Protein AF-A0A5E4FE23-F1 (afdb_monomer_lite)

pLDDT: mean 70.96, std 17.16, range [29.44, 95.12]

InterPro domains:
  IPR001611 Leucine-rich repeat [PF00560] (12-31)
  IPR001611 Leucine-rich repeat [PF00560] (66-86)
  IPR032675 Leucine-rich repeat domain superfamily [G3DSA:3.80.10.10] (1-126)
  IPR046956 Receptor-like protein 23-like [PTHR48063] (88-201)

Structure (mmCIF, N/CA/C/O backbone):
data_AF-A0A5E4FE23-F1
#
_entry.id   AF-A0A5E4FE23-F1
#
loop_
_atom_site.group_PDB
_atom_site.id
_atom_site.type_symbol
_atom_site.label_atom_id
_atom_site.label_alt_id
_atom_site.label_comp_id
_atom_site.label_asym_id
_atom_site.label_entity_id
_atom_site.label_seq_id
_atom_site.pdbx_PDB_ins_code
_atom_site.Cartn_x
_atom_site.Cartn_y
_atom_site.Cartn_z
_atom_site.occupancy
_atom_site.B_iso_or_equiv
_atom_site.auth_seq_id
_atom_site.auth_comp_id
_atom_site.auth_asym_id
_atom_site.auth_atom_id
_atom_site.pdbx_PDB_model_num
ATOM 1 N N . MET A 1 1 ? 2.843 -5.524 -22.712 1.00 69.44 1 MET A N 1
ATOM 2 C CA . MET A 1 1 ? 2.553 -4.169 -22.178 1.00 69.44 1 MET A CA 1
ATOM 3 C C . MET A 1 1 ? 2.808 -3.099 -23.259 1.00 69.44 1 MET A C 1
ATOM 5 O O . MET A 1 1 ? 3.761 -3.281 -24.010 1.00 69.44 1 MET A O 1
ATOM 9 N N . PRO A 1 2 ? 1.973 -2.047 -23.418 1.00 71.56 2 PRO A N 1
ATOM 10 C CA . PRO A 1 2 ? 2.078 -1.102 -24.543 1.00 71.56 2 PRO A CA 1
ATOM 11 C C . PRO A 1 2 ? 3.147 -0.008 -24.350 1.00 71.56 2 PRO A C 1
ATOM 13 O O . PRO A 1 2 ? 3.317 0.525 -23.257 1.00 71.56 2 PRO A O 1
ATOM 16 N N . LEU A 1 3 ? 3.816 0.384 -25.445 1.00 71.62 3 LEU A N 1
ATOM 17 C CA . LEU A 1 3 ? 4.804 1.480 -25.475 1.00 71.62 3 LEU A CA 1
ATOM 18 C C . LEU A 1 3 ? 4.179 2.873 -25.311 1.00 71.62 3 LEU A C 1
ATOM 20 O O . LEU A 1 3 ? 4.897 3.845 -25.111 1.00 71.62 3 LEU A O 1
ATOM 24 N N . THR A 1 4 ? 2.853 2.994 -25.369 1.00 68.56 4 THR A N 1
ATOM 25 C CA . THR A 1 4 ? 2.150 4.261 -25.117 1.00 68.56 4 THR A CA 1
ATOM 26 C C . THR A 1 4 ? 2.421 4.795 -23.712 1.00 68.56 4 THR A C 1
ATOM 28 O O . THR A 1 4 ? 2.465 6.006 -23.527 1.00 68.56 4 THR A O 1
ATOM 31 N N . LEU A 1 5 ? 2.724 3.913 -22.749 1.00 70.38 5 LEU A N 1
ATOM 32 C CA . LEU A 1 5 ? 3.158 4.302 -21.405 1.00 70.38 5 LEU A CA 1
ATOM 33 C C . LEU A 1 5 ? 4.467 5.107 -21.415 1.00 70.38 5 LEU A C 1
ATOM 35 O O . LEU A 1 5 ? 4.698 5.924 -20.531 1.00 70.38 5 LEU A O 1
ATOM 39 N N . CYS A 1 6 ? 5.304 4.928 -22.440 1.00 70.12 6 CYS A N 1
ATOM 40 C CA . CYS A 1 6 ? 6.522 5.709 -22.633 1.00 70.12 6 CYS A CA 1
ATOM 41 C C . CYS A 1 6 ? 6.239 7.173 -22.996 1.00 70.12 6 CYS A C 1
ATOM 43 O O . CYS A 1 6 ? 7.107 8.021 -22.812 1.00 70.12 6 CYS A O 1
ATOM 45 N N . SER A 1 7 ? 5.044 7.480 -23.514 1.00 69.38 7 SER A N 1
ATOM 46 C CA . SER A 1 7 ? 4.629 8.857 -23.805 1.00 69.38 7 SER A CA 1
ATOM 47 C C . SER A 1 7 ? 4.333 9.652 -22.529 1.00 69.38 7 SER A C 1
ATOM 49 O O . SER A 1 7 ? 4.266 10.878 -22.573 1.00 69.38 7 SER A O 1
ATOM 51 N N . LEU A 1 8 ? 4.173 8.968 -21.392 1.00 67.81 8 LEU A N 1
ATOM 52 C CA . LEU A 1 8 ? 3.821 9.544 -20.096 1.00 67.81 8 LEU A CA 1
ATOM 53 C C . LEU A 1 8 ? 5.085 9.843 -19.277 1.00 67.81 8 LEU A C 1
ATOM 55 O O . LEU A 1 8 ? 5.251 9.381 -18.151 1.00 67.81 8 LEU A O 1
ATOM 59 N N . SER A 1 9 ? 6.003 10.636 -19.841 1.00 65.12 9 SER A N 1
ATOM 60 C CA . SER A 1 9 ? 7.298 10.971 -19.213 1.00 65.12 9 SER A CA 1
ATOM 61 C C . SER A 1 9 ? 7.178 11.732 -17.876 1.00 65.12 9 SER A C 1
ATOM 63 O O . SER A 1 9 ? 8.180 11.914 -17.178 1.00 65.12 9 SER A O 1
ATOM 65 N N . ILE A 1 10 ? 5.968 12.186 -17.526 1.00 64.81 10 ILE A N 1
ATOM 66 C CA . ILE A 1 10 ? 5.660 13.047 -16.373 1.00 64.81 10 ILE A CA 1
ATOM 67 C C . ILE A 1 10 ? 4.752 12.327 -15.346 1.00 64.81 10 ILE A C 1
ATOM 69 O O . ILE A 1 10 ? 4.197 12.936 -14.431 1.00 64.81 10 ILE A O 1
ATOM 73 N N . ILE A 1 11 ? 4.600 11.006 -15.459 1.00 72.50 11 ILE A N 1
ATOM 74 C CA . ILE A 1 11 ? 3.795 10.227 -14.515 1.00 72.50 11 ILE A CA 1
ATOM 75 C C . ILE A 1 11 ? 4.427 10.198 -13.118 1.00 72.50 11 ILE A C 1
ATOM 77 O O . ILE A 1 11 ? 5.622 9.949 -12.962 1.00 72.50 11 ILE A O 1
ATOM 81 N N . HIS A 1 12 ? 3.609 10.442 -12.096 1.00 73.94 12 HIS A N 1
ATOM 82 C CA . HIS A 1 12 ? 4.043 10.422 -10.696 1.00 73.94 12 HIS A CA 1
ATOM 83 C C . HIS A 1 12 ? 3.535 9.179 -9.964 1.00 73.94 12 HIS A C 1
ATOM 85 O O . HIS A 1 12 ? 4.254 8.586 -9.161 1.00 73.94 12 HIS A O 1
ATOM 91 N N . VAL A 1 13 ? 2.299 8.768 -10.254 1.00 75.12 13 VAL A N 1
ATOM 92 C CA . VAL A 1 13 ? 1.680 7.580 -9.665 1.00 75.12 13 VAL A CA 1
ATOM 93 C C . VAL A 1 13 ? 1.155 6.690 -10.778 1.00 75.12 13 VAL A C 1
ATOM 95 O O . VAL A 1 13 ? 0.398 7.155 -11.627 1.00 75.12 13 VAL A O 1
ATOM 98 N N . LEU A 1 14 ? 1.553 5.422 -10.760 1.00 80.06 14 LEU A N 1
ATOM 99 C CA . LEU A 1 14 ? 1.104 4.389 -11.684 1.00 80.06 14 LEU A CA 1
ATOM 100 C C . LEU A 1 14 ? 0.617 3.184 -10.888 1.00 80.06 14 LEU A C 1
ATOM 102 O O . LEU A 1 14 ? 1.421 2.510 -10.253 1.00 80.06 14 LEU A O 1
ATOM 106 N N . ASP A 1 15 ? -0.672 2.887 -10.957 1.00 82.69 15 ASP A N 1
ATOM 107 C CA . ASP A 1 15 ? -1.243 1.670 -10.384 1.00 82.69 15 ASP A CA 1
ATOM 108 C C . ASP A 1 15 ? -1.836 0.812 -11.503 1.00 82.69 15 ASP A C 1
ATOM 110 O O . ASP A 1 15 ? -2.838 1.162 -12.133 1.00 82.69 15 ASP A O 1
ATOM 114 N N . LEU A 1 16 ? -1.176 -0.309 -11.762 1.00 85.38 16 LEU A N 1
ATOM 115 C CA . LEU A 1 16 ? -1.597 -1.373 -12.665 1.00 85.38 16 LEU A CA 1
ATOM 116 C C . LEU A 1 16 ? -1.766 -2.695 -11.908 1.00 85.38 16 LEU A C 1
ATOM 118 O O . LEU A 1 16 ? -1.816 -3.756 -12.538 1.00 85.38 16 LEU A O 1
ATOM 122 N N . SER A 1 17 ? -1.846 -2.652 -10.580 1.00 88.31 17 SER A N 1
ATOM 123 C CA . SER A 1 17 ? -1.940 -3.842 -9.742 1.00 88.31 17 SER A CA 1
ATOM 124 C C . SER A 1 17 ? -3.181 -4.678 -10.064 1.00 88.31 17 SER A C 1
ATOM 126 O O . SER A 1 17 ? -4.215 -4.152 -10.490 1.00 88.31 17 SER A O 1
ATOM 128 N N . GLN A 1 18 ? -3.082 -5.994 -9.860 1.00 88.50 18 GLN A N 1
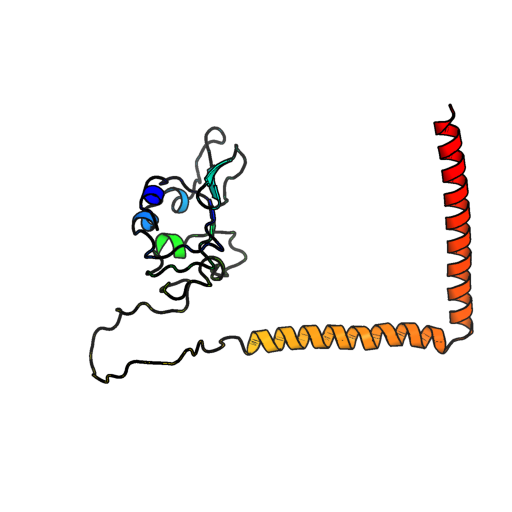ATOM 129 C CA . GLN A 1 18 ? -4.206 -6.933 -9.998 1.00 88.50 18 GLN A CA 1
ATOM 130 C C . GLN A 1 18 ? -4.864 -6.883 -11.384 1.00 88.50 18 GLN A C 1
ATOM 132 O O . GLN A 1 18 ? -6.089 -6.808 -11.519 1.00 88.50 18 GLN A O 1
ATOM 137 N N . ASN A 1 19 ? -4.041 -6.906 -12.429 1.00 86.56 19 ASN A N 1
ATOM 138 C CA . ASN A 1 19 ? -4.505 -7.030 -13.804 1.00 86.56 19 ASN A CA 1
ATOM 139 C C . ASN A 1 19 ? -3.928 -8.304 -14.438 1.00 86.56 19 ASN A C 1
ATOM 141 O O . ASN A 1 19 ? -3.112 -9.013 -13.861 1.00 86.56 19 ASN A O 1
ATOM 145 N N . ASN A 1 20 ? -4.364 -8.614 -15.658 1.00 87.75 20 ASN A N 1
ATOM 146 C CA . ASN A 1 20 ? -3.861 -9.757 -16.421 1.00 87.75 20 ASN A CA 1
ATOM 147 C C . ASN A 1 20 ? -2.767 -9.332 -17.422 1.00 87.75 20 ASN A C 1
ATOM 149 O O . ASN A 1 20 ? -2.701 -9.856 -18.537 1.00 87.75 20 ASN A O 1
ATOM 153 N N . ILE A 1 21 ? -1.967 -8.310 -17.086 1.00 86.00 21 ILE A N 1
ATOM 154 C CA . ILE A 1 21 ? -0.988 -7.723 -18.011 1.00 86.00 21 ILE A CA 1
ATOM 155 C C . ILE A 1 21 ? 0.179 -8.688 -18.170 1.00 86.00 21 ILE A C 1
ATOM 157 O O . ILE A 1 21 ? 0.800 -9.088 -17.192 1.00 86.00 21 ILE A O 1
ATOM 161 N N . SER A 1 22 ? 0.506 -9.017 -19.415 1.00 86.50 22 SER A N 1
ATOM 162 C CA . SER A 1 22 ? 1.613 -9.904 -19.756 1.00 86.50 22 SER A CA 1
ATOM 163 C C . SER A 1 22 ? 2.661 -9.239 -20.656 1.00 86.50 22 SER A C 1
ATOM 165 O O . SER A 1 22 ? 2.447 -8.177 -21.269 1.00 86.50 22 SER A O 1
ATOM 167 N N . GLY A 1 23 ? 3.825 -9.886 -20.724 1.00 84.81 23 GLY A N 1
ATOM 168 C CA . GLY A 1 23 ? 4.981 -9.456 -21.510 1.00 84.81 23 GLY A CA 1
ATOM 169 C C . GLY A 1 23 ? 6.007 -8.660 -20.703 1.00 84.81 23 GLY A C 1
ATOM 170 O O . GLY A 1 23 ? 5.892 -8.515 -19.488 1.00 84.81 23 GLY A O 1
ATOM 171 N N . ALA A 1 24 ? 7.027 -8.158 -21.396 1.00 83.31 24 ALA A N 1
ATOM 172 C CA . ALA A 1 24 ? 8.119 -7.416 -20.777 1.00 83.31 24 ALA A CA 1
ATOM 173 C C . ALA A 1 24 ? 7.719 -5.988 -20.392 1.00 83.31 24 ALA A C 1
ATOM 175 O O . ALA A 1 24 ? 6.915 -5.339 -21.077 1.00 83.31 24 ALA A O 1
ATOM 176 N N . LEU A 1 25 ? 8.319 -5.498 -19.307 1.00 82.50 25 LEU A N 1
ATOM 177 C CA . LEU A 1 25 ? 8.237 -4.104 -18.905 1.00 82.50 25 LEU A CA 1
ATOM 178 C C . LEU A 1 25 ? 9.031 -3.243 -19.912 1.00 82.50 25 LEU A C 1
ATOM 180 O O . LEU A 1 25 ? 10.172 -3.580 -20.235 1.00 82.50 25 LEU A O 1
ATOM 184 N N . PRO A 1 26 ? 8.466 -2.151 -20.456 1.00 79.94 26 PRO A N 1
ATOM 185 C CA . PRO A 1 26 ? 9.155 -1.385 -21.486 1.00 79.94 26 PRO A CA 1
ATOM 186 C C . PRO A 1 26 ? 10.363 -0.625 -20.912 1.00 79.94 26 PRO A C 1
ATOM 188 O O . PRO A 1 26 ? 10.255 0.082 -19.911 1.00 79.94 26 PRO A O 1
ATOM 191 N N . HIS A 1 27 ? 11.513 -0.707 -21.592 1.00 73.88 27 HIS A N 1
ATOM 192 C CA . HIS A 1 27 ? 12.775 -0.077 -21.162 1.00 73.88 27 HIS A CA 1
ATOM 193 C C . HIS A 1 27 ? 12.690 1.444 -20.965 1.00 73.88 27 HIS A C 1
ATOM 195 O O . HIS A 1 27 ? 13.467 2.019 -20.207 1.00 73.88 27 HIS A O 1
ATOM 201 N N . CYS A 1 28 ? 11.728 2.105 -21.611 1.00 73.75 28 CYS A N 1
ATOM 202 C CA . CYS A 1 28 ? 11.482 3.536 -21.462 1.00 73.75 28 CYS A CA 1
ATOM 203 C C . CYS A 1 28 ? 11.092 3.953 -20.034 1.00 73.75 28 CYS A C 1
ATOM 205 O O . CYS A 1 28 ? 11.315 5.108 -19.676 1.00 73.75 28 CYS A O 1
ATOM 207 N N . LEU A 1 29 ? 10.573 3.036 -19.19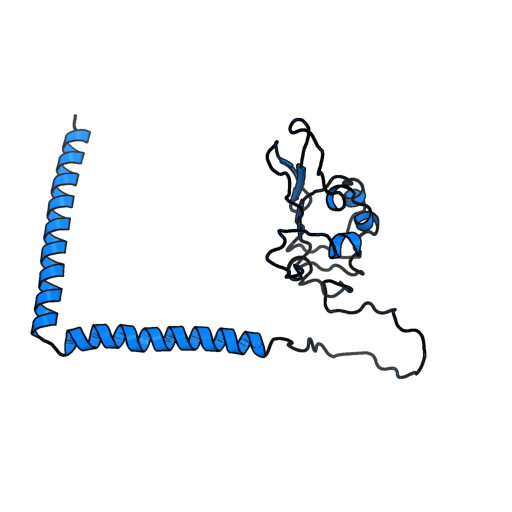9 1.00 74.31 29 LEU A N 1
ATOM 208 C CA . LEU A 1 29 ? 10.271 3.330 -17.791 1.00 74.31 29 LEU A CA 1
ATOM 209 C C . LEU A 1 29 ? 11.525 3.739 -17.009 1.00 74.31 29 LEU A C 1
ATOM 211 O O . LEU A 1 29 ? 11.430 4.455 -16.017 1.00 74.31 29 LEU A O 1
ATOM 215 N N . ASN A 1 30 ? 12.706 3.346 -17.494 1.00 69.25 30 ASN A N 1
ATOM 216 C CA . ASN A 1 30 ? 13.982 3.764 -16.934 1.00 69.25 30 ASN A CA 1
ATOM 217 C C . ASN A 1 30 ? 14.244 5.278 -17.076 1.00 69.25 30 ASN A C 1
ATOM 219 O O . ASN A 1 30 ? 15.089 5.807 -16.360 1.00 69.25 30 ASN A O 1
ATOM 223 N N . ASN A 1 31 ? 13.555 5.968 -17.995 1.00 66.56 31 ASN A N 1
ATOM 224 C CA . ASN A 1 31 ? 13.795 7.373 -18.345 1.00 66.56 31 ASN A CA 1
ATOM 225 C C . ASN A 1 31 ? 12.682 8.328 -17.866 1.00 66.56 31 ASN A C 1
ATOM 227 O O . ASN A 1 31 ? 12.666 9.502 -18.239 1.00 66.56 31 ASN A O 1
ATOM 231 N N . ILE A 1 32 ? 11.730 7.842 -17.059 1.00 67.75 32 ILE A N 1
ATOM 232 C CA . ILE A 1 32 ? 10.639 8.676 -16.542 1.00 67.75 32 ILE A CA 1
ATOM 233 C C . ILE A 1 32 ? 11.194 9.643 -15.497 1.00 67.75 32 ILE A C 1
ATOM 235 O O . ILE A 1 32 ? 11.510 9.296 -14.358 1.00 67.75 32 ILE A O 1
ATOM 239 N N . THR A 1 33 ? 11.280 10.890 -15.930 1.00 59.28 33 THR A N 1
ATOM 240 C CA . THR A 1 33 ? 11.932 12.013 -15.263 1.00 59.28 33 THR A CA 1
ATOM 241 C C . THR A 1 33 ? 11.139 12.449 -14.018 1.00 59.28 33 THR A C 1
ATOM 243 O O . THR A 1 33 ? 11.708 12.748 -12.972 1.00 59.28 33 THR A O 1
ATOM 246 N N . ALA A 1 34 ? 9.805 12.405 -14.066 1.00 58.62 34 ALA A N 1
ATOM 247 C CA . ALA A 1 34 ? 8.960 12.780 -12.922 1.00 58.62 34 ALA A CA 1
ATOM 248 C C . ALA A 1 34 ? 9.069 11.826 -11.718 1.00 58.62 34 ALA A C 1
ATOM 250 O O . ALA A 1 34 ? 8.949 12.255 -10.570 1.00 58.62 34 ALA A O 1
ATOM 251 N N . LEU A 1 35 ? 9.379 10.547 -11.953 1.00 57.66 35 LEU A N 1
ATOM 252 C CA . LEU A 1 35 ? 9.706 9.609 -10.878 1.00 57.66 35 LEU A CA 1
ATOM 253 C C . LEU A 1 35 ? 11.124 9.863 -10.332 1.00 57.66 35 LEU A C 1
ATOM 255 O O . LEU A 1 35 ? 11.377 9.611 -9.153 1.00 57.66 35 LEU A O 1
ATOM 259 N N . SER A 1 36 ? 12.033 10.417 -11.148 1.00 54.12 36 SER A N 1
ATOM 260 C CA . SER A 1 36 ? 13.470 10.497 -10.858 1.00 54.12 36 SER A CA 1
ATOM 261 C C . SER A 1 36 ? 13.966 11.795 -10.200 1.00 54.12 36 SER A C 1
ATOM 263 O O . SER A 1 36 ? 14.978 11.739 -9.495 1.00 54.12 36 SER A O 1
ATOM 265 N N . TYR A 1 37 ? 13.314 12.949 -10.405 1.00 53.53 37 TYR A N 1
ATOM 266 C CA . TYR A 1 37 ? 13.781 14.248 -9.878 1.00 53.53 37 TYR A CA 1
ATOM 267 C C . TYR A 1 37 ? 13.100 14.635 -8.560 1.00 53.53 37 TYR A C 1
ATOM 269 O O . TYR A 1 37 ? 11.890 14.495 -8.396 1.00 53.53 37 TYR A O 1
ATOM 277 N N . GLU A 1 38 ? 13.864 15.137 -7.589 1.00 51.19 38 GLU A N 1
ATOM 278 C CA . GLU A 1 38 ? 13.300 15.814 -6.420 1.00 51.19 38 GLU A CA 1
ATOM 279 C C . GLU A 1 38 ? 12.982 17.266 -6.786 1.00 51.19 38 GLU A C 1
ATOM 281 O O . GLU A 1 38 ? 13.878 18.055 -7.086 1.00 51.19 38 GLU A O 1
ATOM 286 N N . LEU A 1 39 ? 11.700 17.629 -6.775 1.00 53.53 39 LEU A N 1
ATOM 287 C CA . LEU A 1 39 ? 11.242 19.001 -7.002 1.00 53.53 39 LEU A CA 1
ATOM 288 C C . LEU A 1 39 ? 11.521 19.858 -5.755 1.00 53.53 39 LEU A C 1
ATOM 290 O O . LEU A 1 39 ? 10.604 20.295 -5.067 1.00 53.53 39 LEU A O 1
ATOM 294 N N . TYR A 1 40 ? 12.797 20.097 -5.445 1.00 49.00 40 TYR A N 1
ATOM 295 C CA . TYR A 1 40 ? 13.199 20.931 -4.306 1.00 49.00 40 TYR A CA 1
ATOM 296 C C . TYR A 1 40 ? 12.909 22.431 -4.525 1.00 49.00 40 TYR A C 1
ATOM 298 O O . TYR A 1 40 ? 12.869 23.180 -3.556 1.00 49.00 40 TYR A O 1
ATOM 306 N N . ASN A 1 41 ? 12.660 22.875 -5.767 1.00 51.06 41 ASN A N 1
ATOM 307 C CA . ASN A 1 41 ? 12.601 24.300 -6.137 1.00 51.06 41 ASN A CA 1
ATOM 308 C C . ASN A 1 41 ? 11.475 24.652 -7.129 1.00 51.06 41 ASN A C 1
ATOM 310 O O . ASN A 1 41 ? 11.700 25.418 -8.064 1.00 51.06 41 ASN A O 1
ATOM 314 N N . PHE A 1 42 ? 10.270 24.100 -6.978 1.00 51.03 42 PHE A N 1
ATOM 315 C CA . PHE A 1 42 ? 9.156 24.466 -7.860 1.00 51.03 42 PHE A CA 1
ATOM 316 C C . PHE A 1 42 ? 8.117 25.317 -7.121 1.00 51.03 42 PHE A C 1
ATOM 318 O O . PHE A 1 42 ? 7.609 24.946 -6.058 1.00 51.03 42 PHE A O 1
ATOM 325 N N . THR A 1 43 ? 7.846 26.506 -7.659 1.00 46.12 43 THR A N 1
ATOM 326 C CA . THR A 1 43 ? 6.867 27.457 -7.132 1.00 46.12 43 THR A CA 1
ATOM 327 C C . THR A 1 43 ? 5.467 26.835 -7.148 1.00 46.12 43 THR A C 1
ATOM 329 O O . THR A 1 43 ? 5.080 26.123 -8.068 1.00 46.12 43 THR A O 1
ATOM 332 N N . ILE A 1 44 ? 4.684 27.109 -6.100 1.00 51.22 44 ILE A N 1
ATOM 333 C CA . ILE A 1 44 ? 3.389 26.475 -5.762 1.00 51.22 44 ILE A CA 1
ATOM 334 C C . ILE A 1 44 ? 2.314 26.595 -6.874 1.00 51.22 44 ILE A C 1
ATOM 336 O O . ILE A 1 44 ? 1.257 25.973 -6.795 1.00 51.22 44 ILE A O 1
ATOM 340 N N . ALA A 1 45 ? 2.562 27.373 -7.927 1.00 49.44 45 ALA A N 1
ATOM 341 C CA . ALA A 1 45 ? 1.573 27.699 -8.945 1.00 49.44 45 ALA A CA 1
ATOM 342 C C . ALA A 1 45 ? 1.338 26.603 -10.004 1.00 49.44 45 ALA A C 1
ATOM 344 O O . ALA A 1 45 ? 0.253 26.613 -10.591 1.00 49.44 45 ALA A O 1
ATOM 345 N N . ASP A 1 46 ? 2.280 25.675 -10.219 1.00 52.41 46 ASP A N 1
ATOM 346 C CA . ASP A 1 46 ? 2.403 25.025 -11.537 1.00 52.41 46 ASP A CA 1
ATOM 347 C C . ASP A 1 46 ? 2.575 23.479 -11.515 1.00 52.41 46 ASP A C 1
ATOM 349 O O . ASP A 1 46 ? 2.905 22.868 -12.524 1.00 52.41 46 ASP A O 1
ATOM 353 N N . ILE A 1 47 ? 2.352 22.802 -10.375 1.00 59.97 47 ILE A N 1
ATOM 354 C CA . ILE A 1 47 ? 2.469 21.326 -10.304 1.00 59.97 47 ILE A CA 1
ATOM 355 C C . ILE A 1 47 ? 1.121 20.666 -10.612 1.00 59.97 47 ILE A C 1
ATOM 357 O O . ILE A 1 47 ? 0.237 20.623 -9.752 1.00 59.97 47 ILE A O 1
ATOM 361 N N . PHE A 1 48 ? 0.999 20.109 -11.816 1.00 59.28 48 PHE A N 1
ATOM 362 C CA . PHE A 1 48 ? -0.003 19.099 -12.152 1.00 59.28 48 PHE A CA 1
ATOM 363 C C . PHE A 1 48 ? 0.592 17.711 -11.906 1.00 59.28 48 PHE A C 1
ATOM 365 O O . PHE A 1 48 ? 1.655 17.381 -12.431 1.00 59.28 48 PHE A O 1
ATOM 372 N N . VAL A 1 49 ? -0.083 16.897 -11.095 1.00 63.34 49 VAL A N 1
ATOM 373 C CA . VAL A 1 49 ? 0.307 15.501 -10.869 1.00 63.34 49 VAL A CA 1
ATOM 374 C C . VAL A 1 49 ? -0.538 14.624 -11.780 1.00 63.34 49 VAL A C 1
ATOM 376 O O . VAL A 1 49 ? -1.758 14.567 -11.626 1.00 63.34 49 VAL A O 1
ATOM 379 N N . GLN A 1 50 ? 0.121 13.947 -12.721 1.00 68.12 50 GLN A N 1
ATOM 380 C CA . GLN A 1 50 ? -0.501 12.915 -13.545 1.00 68.12 50 GLN A CA 1
ATOM 381 C C . GLN A 1 50 ? -0.493 11.590 -12.784 1.00 68.12 50 GLN A C 1
ATOM 383 O O . GLN A 1 50 ? 0.572 11.051 -12.444 1.00 68.12 50 GLN A O 1
ATOM 388 N N . LEU A 1 51 ? -1.693 11.092 -12.507 1.00 70.75 51 LEU A N 1
ATOM 389 C CA . LEU A 1 51 ? -1.936 9.796 -11.897 1.00 70.75 51 LEU A CA 1
ATOM 390 C C . LEU A 1 51 ? -2.533 8.869 -12.948 1.00 70.75 51 LEU A C 1
ATOM 392 O O . LEU A 1 51 ? -3.516 9.219 -13.589 1.00 70.75 51 LEU A O 1
ATOM 396 N N . VAL A 1 52 ? -1.963 7.680 -13.098 1.00 75.38 52 VAL A N 1
ATOM 397 C CA . VAL A 1 52 ? -2.537 6.637 -13.943 1.00 75.38 52 VAL A CA 1
ATOM 398 C C . VAL A 1 52 ? -3.057 5.531 -13.056 1.00 75.38 52 VAL A C 1
ATOM 400 O O . VAL A 1 52 ? -2.290 4.849 -12.374 1.00 75.38 52 VAL A O 1
ATOM 403 N N . TRP A 1 53 ? -4.369 5.343 -13.090 1.00 75.31 53 TRP A N 1
ATOM 404 C CA . TRP A 1 53 ? -5.040 4.273 -12.368 1.00 75.31 53 TRP A CA 1
ATOM 405 C C . TRP A 1 53 ? -5.653 3.303 -13.367 1.00 75.31 53 TRP A C 1
ATOM 407 O O . TRP A 1 53 ? -6.523 3.680 -14.151 1.00 75.31 53 TRP A O 1
ATOM 417 N N . LYS A 1 54 ? -5.166 2.060 -13.392 1.00 72.62 54 LYS A N 1
ATOM 418 C CA . LYS A 1 54 ? -5.603 1.016 -14.336 1.00 72.62 54 LYS A CA 1
ATOM 419 C C . LYS A 1 54 ? -5.584 1.462 -15.808 1.00 72.62 54 LYS A C 1
ATOM 421 O O . LYS A 1 54 ? -6.449 1.083 -16.592 1.00 72.62 54 LYS A O 1
ATOM 426 N N . GLY A 1 55 ? -4.593 2.272 -16.185 1.00 72.94 55 GLY A N 1
ATOM 427 C CA . GLY A 1 55 ? -4.449 2.802 -17.546 1.00 72.94 55 GLY A CA 1
ATOM 428 C C . GLY A 1 55 ? -5.343 4.002 -17.873 1.00 72.94 55 GLY A C 1
ATOM 429 O O . GLY A 1 55 ? -5.431 4.373 -19.039 1.00 72.94 55 GLY A O 1
ATOM 430 N N . VAL A 1 56 ? -6.000 4.595 -16.872 1.00 77.44 56 VAL A N 1
ATOM 431 C CA . VAL A 1 56 ? -6.783 5.829 -17.005 1.00 77.44 56 VAL A CA 1
ATOM 432 C C . VAL A 1 56 ? -5.993 6.997 -16.433 1.00 77.44 56 VAL A C 1
ATOM 434 O O . VAL A 1 56 ? -5.594 6.956 -15.267 1.00 77.44 56 VAL A O 1
ATOM 437 N N . ASP A 1 57 ? -5.810 8.036 -17.244 1.00 74.75 57 ASP A N 1
ATOM 438 C CA . ASP A 1 57 ? -5.145 9.274 -16.847 1.00 74.75 57 ASP A CA 1
ATOM 439 C C . ASP A 1 57 ? -6.091 10.136 -15.995 1.00 74.75 57 ASP A C 1
ATOM 441 O O . ASP A 1 57 ? -7.212 10.457 -16.397 1.00 74.75 57 ASP A O 1
ATOM 445 N N . ILE A 1 58 ? -5.636 10.505 -14.800 1.00 70.44 58 ILE A N 1
ATOM 446 C CA . ILE A 1 58 ? -6.345 11.348 -13.839 1.00 70.44 58 ILE A CA 1
ATOM 447 C C . ILE A 1 58 ? -5.432 12.514 -13.460 1.00 70.44 58 ILE A C 1
ATOM 449 O O . ILE A 1 58 ? -4.285 12.327 -13.045 1.00 70.44 58 ILE A O 1
ATOM 453 N N . GLU A 1 59 ? -5.960 13.729 -13.562 1.00 68.00 59 GLU A N 1
ATOM 454 C CA . GLU A 1 59 ? -5.255 14.950 -13.180 1.00 68.00 59 GLU A CA 1
ATOM 455 C C . GLU A 1 59 ? -5.702 15.407 -11.788 1.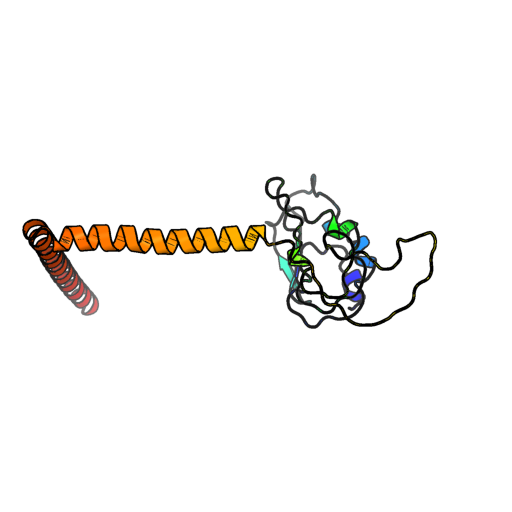00 68.00 59 GLU A C 1
ATOM 457 O O . GLU A 1 59 ? -6.884 15.663 -11.549 1.00 68.00 59 GLU A O 1
ATOM 462 N N . PHE A 1 60 ? -4.753 15.526 -10.854 1.00 58.91 60 PHE A N 1
ATOM 463 C CA . PHE A 1 60 ? -5.014 16.059 -9.515 1.00 58.91 60 PHE A CA 1
ATOM 464 C C . PHE A 1 60 ? -4.452 17.475 -9.345 1.00 58.91 60 PHE A C 1
ATOM 466 O O . PHE A 1 60 ? -3.333 17.784 -9.757 1.00 58.91 60 PHE A O 1
ATOM 473 N N . GLY A 1 61 ? -5.240 18.330 -8.685 1.00 55.38 61 GLY A N 1
ATOM 474 C CA . GLY A 1 61 ? -4.877 19.708 -8.350 1.00 55.38 61 GLY A CA 1
ATOM 475 C C . GLY A 1 61 ? -3.851 19.858 -7.210 1.00 55.38 61 GLY A C 1
ATOM 476 O O . GLY A 1 61 ? -3.441 18.899 -6.561 1.00 55.38 61 GLY A O 1
ATOM 477 N N . ARG A 1 62 ? -3.485 21.124 -6.964 1.00 54.97 62 ARG A N 1
ATOM 478 C CA . ARG A 1 62 ? -2.297 21.724 -6.297 1.00 54.97 62 ARG A CA 1
ATOM 479 C C . ARG A 1 62 ? -1.746 21.207 -4.937 1.00 54.97 62 ARG A C 1
ATOM 481 O O . ARG A 1 62 ? -0.967 21.935 -4.322 1.00 54.97 62 ARG A O 1
ATOM 488 N N . SER A 1 63 ? -2.034 19.999 -4.448 1.00 51.56 63 SER A N 1
ATOM 489 C CA . SER A 1 63 ? -1.640 19.596 -3.073 1.00 51.56 63 SER A CA 1
ATOM 490 C C . SER A 1 63 ? -0.754 18.354 -2.935 1.00 51.56 63 SER A C 1
ATOM 492 O O . SER A 1 63 ? -0.504 17.913 -1.815 1.00 51.56 63 SER A O 1
ATOM 494 N N . ILE A 1 64 ? -0.215 17.797 -4.020 1.00 55.78 64 ILE A N 1
ATOM 495 C CA . ILE A 1 64 ? 0.465 16.495 -3.972 1.00 55.78 64 ILE A CA 1
ATOM 496 C C . ILE A 1 64 ? 1.958 16.632 -4.308 1.00 55.78 64 ILE A C 1
ATOM 498 O O . ILE A 1 64 ? 2.427 16.243 -5.369 1.00 55.78 64 ILE A O 1
ATOM 502 N N . LYS A 1 65 ? 2.734 17.215 -3.388 1.00 52.53 65 LYS A N 1
ATOM 503 C CA . LYS A 1 65 ? 4.166 17.513 -3.610 1.00 52.53 65 LYS A CA 1
ATOM 504 C C . LYS A 1 65 ? 5.101 16.290 -3.579 1.00 52.53 65 LYS A C 1
ATOM 506 O O . LYS A 1 65 ? 6.251 16.411 -3.980 1.00 52.53 65 LYS A O 1
ATOM 511 N N . HIS A 1 66 ? 4.639 15.135 -3.088 1.00 54.94 66 HIS A N 1
ATOM 512 C CA . HIS A 1 66 ? 5.520 13.996 -2.779 1.00 54.94 66 HIS A CA 1
ATOM 513 C C . HIS A 1 66 ? 4.958 12.609 -3.125 1.00 54.94 66 HIS A C 1
ATOM 515 O O . HIS A 1 66 ? 5.615 11.620 -2.810 1.00 54.94 66 HIS A O 1
ATOM 521 N N . LEU A 1 67 ? 3.773 12.484 -3.743 1.00 57.94 67 LEU A N 1
ATOM 522 C CA . LEU A 1 67 ? 3.261 11.147 -4.071 1.00 57.94 67 LEU A CA 1
ATOM 523 C C . LEU A 1 67 ? 3.966 10.609 -5.310 1.00 57.94 67 LEU A C 1
ATOM 525 O O . LEU A 1 67 ? 3.722 11.061 -6.426 1.00 57.94 67 LEU A O 1
ATOM 529 N N . ARG A 1 68 ? 4.836 9.629 -5.074 1.00 68.88 68 ARG A N 1
ATOM 530 C CA . ARG A 1 68 ? 5.443 8.782 -6.093 1.00 68.88 68 ARG A CA 1
ATOM 531 C C . ARG A 1 68 ? 5.197 7.336 -5.724 1.00 68.88 68 ARG A C 1
ATOM 533 O O . ARG A 1 68 ? 5.586 6.905 -4.642 1.00 68.88 68 ARG A O 1
ATOM 540 N N . SER A 1 69 ? 4.526 6.605 -6.599 1.00 73.94 69 SER A N 1
ATOM 541 C CA . SER A 1 69 ? 4.236 5.194 -6.366 1.00 73.94 69 SER A CA 1
ATOM 542 C C . SER A 1 69 ? 4.047 4.483 -7.690 1.00 73.94 69 SER A C 1
ATOM 544 O O . SER A 1 69 ? 3.283 4.946 -8.531 1.00 73.94 69 SER A O 1
ATOM 546 N N . ILE A 1 70 ? 4.721 3.353 -7.854 1.00 79.31 70 ILE A N 1
ATOM 547 C CA . ILE A 1 70 ? 4.459 2.411 -8.934 1.00 79.31 70 ILE A CA 1
ATOM 548 C C . ILE A 1 70 ? 3.999 1.105 -8.300 1.00 79.31 70 ILE A C 1
ATOM 550 O O . ILE A 1 70 ? 4.698 0.567 -7.450 1.00 79.31 70 ILE A O 1
ATOM 554 N N . ASP A 1 71 ? 2.820 0.628 -8.676 1.00 83.44 71 ASP A N 1
ATOM 555 C CA . ASP A 1 71 ? 2.309 -0.680 -8.282 1.00 83.44 71 ASP A CA 1
ATOM 556 C C . ASP A 1 71 ? 1.957 -1.468 -9.542 1.00 83.44 71 ASP A C 1
ATOM 558 O O . ASP A 1 71 ? 1.073 -1.092 -10.312 1.00 83.44 71 ASP A O 1
ATOM 562 N N . ILE A 1 72 ? 2.704 -2.538 -9.787 1.00 85.31 72 ILE A N 1
ATOM 563 C CA . ILE A 1 72 ? 2.521 -3.458 -10.916 1.00 85.31 72 ILE A CA 1
ATOM 564 C C . ILE A 1 72 ? 2.319 -4.895 -10.422 1.00 85.31 72 ILE A C 1
ATOM 566 O O . ILE A 1 72 ? 2.489 -5.860 -11.174 1.00 85.31 72 ILE A O 1
ATOM 570 N N . SER A 1 73 ? 1.970 -5.047 -9.146 1.00 87.06 73 SER A N 1
ATOM 571 C CA . SER A 1 73 ? 1.818 -6.335 -8.486 1.00 87.06 73 SER A CA 1
ATOM 572 C C . SER A 1 73 ? 0.680 -7.162 -9.081 1.00 87.06 73 SER A C 1
ATOM 574 O O . SER A 1 73 ? -0.242 -6.639 -9.706 1.00 87.06 73 SER A O 1
ATOM 576 N N . SER A 1 74 ? 0.725 -8.477 -8.876 1.00 88.69 74 SER A N 1
ATOM 577 C CA . SER A 1 74 ? -0.317 -9.421 -9.298 1.00 88.69 74 SER A CA 1
ATOM 578 C C . SER A 1 74 ? -0.658 -9.302 -10.791 1.00 88.69 74 SER A C 1
ATOM 580 O O . SER A 1 74 ? -1.807 -9.063 -11.153 1.00 88.69 74 SER A O 1
ATOM 582 N N . ASN A 1 75 ? 0.364 -9.429 -11.640 1.00 88.31 75 ASN A N 1
ATOM 583 C CA . ASN A 1 75 ? 0.271 -9.461 -13.101 1.00 88.31 75 ASN A CA 1
ATOM 584 C C . ASN A 1 75 ? 1.106 -10.640 -13.659 1.00 88.31 75 ASN A C 1
ATOM 586 O O . ASN A 1 75 ? 1.631 -11.469 -12.918 1.00 88.31 75 ASN A O 1
ATOM 590 N N . HIS A 1 76 ? 1.248 -10.736 -14.981 1.00 88.00 76 HIS A N 1
ATOM 591 C CA . HIS A 1 76 ? 2.040 -11.758 -15.677 1.00 88.00 76 HIS A CA 1
ATOM 592 C C . HIS A 1 76 ? 3.266 -11.159 -16.386 1.00 88.00 76 HIS A C 1
ATOM 594 O O . HIS A 1 76 ? 3.592 -11.535 -17.518 1.00 88.00 76 HIS A O 1
ATOM 600 N N . LEU A 1 77 ? 3.922 -10.185 -15.751 1.00 87.06 77 LEU A N 1
ATOM 601 C CA . LEU A 1 77 ? 5.070 -9.483 -16.325 1.00 87.06 77 LEU A CA 1
ATOM 602 C C . LEU A 1 77 ? 6.334 -10.353 -16.311 1.00 87.06 77 LEU A C 1
ATOM 604 O O . LEU A 1 77 ? 6.557 -11.140 -15.387 1.00 87.06 77 LEU A O 1
ATOM 608 N N . VAL A 1 78 ? 7.157 -10.202 -17.355 1.00 84.00 78 VAL A N 1
ATOM 609 C CA . VAL A 1 78 ? 8.376 -10.998 -17.570 1.00 84.00 78 VAL A CA 1
ATOM 610 C C . VAL A 1 78 ? 9.525 -10.106 -18.046 1.00 84.00 78 VAL A C 1
ATOM 612 O O . VAL A 1 78 ? 9.637 -9.842 -19.243 1.00 84.00 78 VAL A O 1
ATOM 615 N N . SER A 1 79 ? 10.358 -9.613 -17.126 1.00 82.56 79 SER A N 1
ATOM 616 C CA . SER A 1 79 ? 11.559 -8.811 -17.423 1.00 82.56 79 SER A CA 1
ATOM 617 C C . SER A 1 79 ? 12.360 -8.483 -16.158 1.00 82.56 79 SER A C 1
ATOM 619 O O . SER A 1 79 ? 11.878 -8.646 -15.040 1.00 82.56 79 SER A O 1
ATOM 621 N N . GLU A 1 80 ? 13.559 -7.931 -16.332 1.00 82.81 80 GLU A N 1
ATOM 622 C CA . GLU A 1 80 ? 14.286 -7.271 -15.247 1.00 82.81 80 GLU A CA 1
ATOM 623 C C . GLU A 1 80 ? 13.596 -5.959 -14.835 1.00 82.81 80 GLU A C 1
ATOM 625 O O . GLU A 1 80 ? 13.092 -5.218 -15.689 1.00 82.81 80 GLU A O 1
ATOM 630 N N . ILE A 1 81 ? 13.552 -5.672 -13.531 1.00 80.62 81 ILE A N 1
ATOM 631 C CA . ILE A 1 81 ? 13.040 -4.400 -13.008 1.00 80.62 81 ILE A CA 1
ATOM 632 C C . ILE A 1 81 ? 14.105 -3.312 -13.235 1.00 80.62 81 ILE A C 1
ATOM 634 O O . ILE A 1 81 ? 15.220 -3.442 -12.734 1.00 80.62 81 ILE A O 1
ATOM 638 N N . PRO A 1 82 ? 13.792 -2.209 -13.944 1.00 75.50 82 PRO A N 1
ATOM 639 C CA . PRO A 1 82 ? 14.746 -1.125 -14.150 1.00 75.50 82 PRO A CA 1
ATOM 640 C C . PRO A 1 82 ? 15.224 -0.514 -12.824 1.00 75.50 82 PRO A C 1
ATOM 642 O O . PRO A 1 82 ? 14.417 -0.105 -11.984 1.00 75.50 82 PRO A O 1
ATOM 645 N N . GLU A 1 83 ? 16.540 -0.362 -12.664 1.00 70.06 83 GLU A N 1
ATOM 646 C CA . GLU A 1 83 ? 17.151 0.157 -11.430 1.00 70.06 83 GLU A CA 1
ATOM 647 C C . GLU A 1 83 ? 16.612 1.534 -11.011 1.00 70.06 83 GLU A C 1
ATOM 649 O O . GLU A 1 83 ? 16.498 1.835 -9.819 1.00 70.06 83 GLU A O 1
ATOM 654 N N . ASN A 1 84 ? 16.256 2.385 -11.980 1.00 68.44 84 ASN A N 1
ATOM 655 C CA . ASN A 1 84 ? 15.761 3.729 -11.696 1.00 68.44 84 ASN A CA 1
ATOM 656 C C . ASN A 1 84 ? 14.392 3.730 -11.004 1.00 68.44 84 ASN A C 1
ATOM 658 O O . ASN A 1 84 ? 14.163 4.606 -10.167 1.00 68.44 84 ASN A O 1
ATOM 662 N N . ILE A 1 85 ? 13.525 2.750 -11.292 1.00 69.88 85 ILE A N 1
ATOM 663 C CA . ILE A 1 85 ? 12.227 2.608 -10.612 1.00 69.88 85 ILE A CA 1
ATOM 664 C C . ILE A 1 85 ? 12.353 1.790 -9.321 1.00 69.88 85 ILE A C 1
ATOM 666 O O . ILE A 1 85 ? 11.710 2.115 -8.328 1.00 69.88 85 ILE A O 1
ATOM 670 N N . ALA A 1 86 ? 13.251 0.800 -9.293 1.00 66.81 86 ALA A N 1
ATOM 671 C CA . ALA A 1 86 ? 13.515 -0.028 -8.116 1.00 66.81 86 ALA A CA 1
ATOM 672 C C . ALA A 1 86 ? 14.096 0.775 -6.940 1.00 66.81 86 ALA A C 1
ATOM 674 O O . ALA A 1 86 ? 13.737 0.561 -5.783 1.00 66.81 86 ALA A O 1
ATOM 675 N N . ARG A 1 87 ? 15.009 1.708 -7.230 1.00 56.97 87 ARG A N 1
ATOM 676 C CA . ARG A 1 87 ? 15.798 2.425 -6.216 1.00 56.97 87 ARG A CA 1
ATOM 677 C C . ARG A 1 87 ? 15.085 3.634 -5.609 1.00 56.97 87 ARG A C 1
ATOM 679 O O . ARG A 1 87 ? 15.533 4.134 -4.580 1.00 56.97 87 ARG A O 1
ATOM 686 N N . ARG A 1 88 ? 14.061 4.186 -6.267 1.00 57.16 88 ARG A N 1
ATOM 687 C CA . ARG A 1 88 ? 13.604 5.558 -5.984 1.00 57.16 88 ARG A CA 1
ATOM 688 C C . ARG A 1 88 ? 12.100 5.728 -5.832 1.00 57.16 88 ARG A C 1
ATOM 690 O O . ARG A 1 88 ? 11.645 6.852 -5.988 1.00 57.16 88 ARG A O 1
ATOM 697 N N . THR A 1 89 ? 11.346 4.691 -5.459 1.00 52.47 89 THR A N 1
ATOM 698 C CA . THR A 1 89 ? 10.028 4.882 -4.826 1.00 52.47 89 THR A CA 1
ATOM 699 C C . THR A 1 89 ? 10.260 5.381 -3.392 1.00 52.47 89 THR A C 1
ATOM 701 O O . THR A 1 89 ? 10.585 4.572 -2.523 1.00 52.47 89 THR A O 1
ATOM 704 N N . PRO A 1 90 ? 10.179 6.692 -3.093 1.00 45.97 90 PRO A N 1
ATOM 705 C CA . PRO A 1 90 ? 10.567 7.220 -1.798 1.00 45.97 90 PRO A CA 1
ATOM 706 C C . PRO A 1 90 ? 9.292 7.539 -1.019 1.00 45.97 90 PRO A C 1
ATOM 708 O O . PRO A 1 90 ? 8.656 8.560 -1.277 1.00 45.97 90 PRO A O 1
ATOM 711 N N . LEU A 1 91 ? 8.912 6.717 -0.041 1.00 46.75 91 LEU A N 1
ATOM 712 C CA . LEU A 1 91 ? 7.909 7.145 0.934 1.00 46.75 91 LEU A CA 1
ATOM 713 C C . LEU A 1 91 ? 8.524 7.216 2.325 1.00 46.75 91 LEU A C 1
ATOM 715 O O . LEU A 1 91 ? 8.397 6.302 3.126 1.00 46.75 91 LEU A O 1
ATOM 719 N N . SER A 1 92 ? 9.144 8.367 2.603 1.00 42.12 92 SER A N 1
ATOM 720 C CA . SER A 1 92 ? 9.637 8.817 3.912 1.00 42.12 92 SER A CA 1
ATOM 721 C C . SER A 1 92 ? 10.720 7.936 4.556 1.00 42.12 92 SER A C 1
ATOM 723 O O . SER A 1 92 ? 10.591 6.730 4.709 1.00 42.12 92 SER A O 1
ATOM 725 N N . ALA A 1 93 ? 11.810 8.564 4.994 1.00 44.53 93 ALA A N 1
ATOM 726 C CA . ALA A 1 93 ? 13.010 7.929 5.546 1.00 44.53 93 ALA A CA 1
ATOM 727 C C . ALA A 1 93 ? 12.817 7.091 6.839 1.00 44.53 93 ALA A C 1
ATOM 729 O O . ALA A 1 93 ? 13.802 6.750 7.486 1.00 44.53 93 ALA A O 1
ATOM 730 N N . GLN A 1 94 ? 11.584 6.763 7.239 1.00 38.75 94 GLN A N 1
ATOM 731 C CA . GLN A 1 94 ? 11.279 6.034 8.473 1.00 38.75 94 GLN A CA 1
ATOM 732 C C . GLN A 1 94 ? 10.907 4.558 8.259 1.00 38.75 94 GLN A C 1
ATOM 734 O O . GLN A 1 94 ? 10.938 3.801 9.223 1.00 38.75 94 GLN A O 1
ATOM 739 N N . LEU A 1 95 ? 10.616 4.114 7.029 1.00 42.62 95 LEU A N 1
ATOM 740 C CA . LEU A 1 95 ? 10.276 2.714 6.737 1.00 42.62 95 LEU A CA 1
ATOM 741 C C . LEU A 1 95 ? 11.045 2.221 5.505 1.00 42.62 95 LEU A C 1
ATOM 743 O O . LEU A 1 95 ? 10.541 2.229 4.387 1.00 42.62 95 LEU A O 1
ATOM 747 N N . GLN A 1 96 ? 12.288 1.783 5.714 1.00 42.84 96 GLN A N 1
ATOM 748 C CA . GLN A 1 96 ? 13.138 1.157 4.690 1.00 42.84 96 GLN A CA 1
ATOM 749 C C . GLN A 1 96 ? 12.684 -0.276 4.342 1.00 42.84 96 GLN A C 1
ATOM 751 O O . GLN A 1 96 ? 13.507 -1.176 4.207 1.00 42.84 96 GLN A O 1
ATOM 756 N N . SER A 1 97 ? 11.384 -0.530 4.192 1.00 43.19 97 SER A N 1
ATOM 757 C CA . SER A 1 97 ? 10.955 -1.702 3.435 1.00 43.19 97 SER A CA 1
ATOM 758 C C . SER A 1 97 ? 10.932 -1.280 1.975 1.00 43.19 97 SER A C 1
ATOM 760 O O . SER A 1 97 ? 10.031 -0.547 1.559 1.00 43.19 97 SER A O 1
ATOM 762 N N . PHE A 1 98 ? 11.925 -1.713 1.193 1.00 53.94 98 PHE A N 1
ATOM 763 C CA . PHE A 1 98 ? 11.760 -1.784 -0.258 1.00 53.94 98 PHE A CA 1
ATOM 764 C C . PHE A 1 98 ? 10.380 -2.391 -0.505 1.00 53.94 98 PHE A C 1
ATOM 766 O O . PHE A 1 98 ? 10.085 -3.456 0.038 1.00 53.94 98 PHE A O 1
ATOM 773 N N . ASN A 1 99 ? 9.499 -1.669 -1.198 1.00 64.38 99 ASN A N 1
ATOM 774 C CA . ASN A 1 99 ? 8.081 -2.008 -1.277 1.00 64.38 99 ASN A CA 1
ATOM 775 C C . ASN A 1 99 ? 7.886 -3.186 -2.250 1.00 64.38 99 ASN A C 1
ATOM 777 O O . ASN A 1 99 ? 7.353 -3.047 -3.345 1.00 64.38 99 ASN A O 1
ATOM 781 N N . TYR A 1 100 ? 8.420 -4.349 -1.871 1.00 67.94 100 TYR A N 1
ATOM 782 C CA . TYR A 1 100 ? 8.445 -5.601 -2.621 1.00 67.94 100 TYR A CA 1
ATOM 783 C C . TYR A 1 100 ? 7.039 -6.025 -3.051 1.00 67.94 100 TYR A C 1
ATOM 785 O O . TYR A 1 100 ? 6.850 -6.533 -4.157 1.00 67.94 100 TYR A O 1
ATOM 793 N N . SER A 1 101 ? 6.039 -5.738 -2.213 1.00 78.19 101 SER A N 1
ATOM 794 C CA . SER A 1 101 ? 4.632 -6.009 -2.501 1.00 78.19 101 SER A CA 1
ATOM 795 C C . SER A 1 101 ? 4.152 -5.347 -3.794 1.00 78.19 101 SER A C 1
ATOM 797 O O . SER A 1 101 ? 3.356 -5.965 -4.488 1.00 78.19 101 SER A O 1
ATOM 799 N N . GLN A 1 102 ? 4.691 -4.181 -4.176 1.00 80.06 102 GLN A N 1
ATOM 800 C CA . GLN A 1 102 ? 4.342 -3.460 -5.413 1.00 80.06 102 GLN A CA 1
ATOM 801 C C . GLN A 1 102 ? 4.789 -4.169 -6.698 1.00 80.06 102 GLN A C 1
ATOM 803 O O . GLN A 1 102 ? 4.347 -3.821 -7.792 1.00 80.06 102 GLN A O 1
ATOM 808 N N . TYR A 1 103 ? 5.671 -5.160 -6.577 1.00 81.62 103 TYR A N 1
ATOM 809 C CA . TYR A 1 103 ? 6.201 -5.945 -7.692 1.00 81.62 103 TYR A CA 1
ATOM 810 C C . TYR A 1 103 ? 5.824 -7.435 -7.581 1.00 81.62 103 TYR A C 1
ATOM 812 O O . TYR A 1 103 ? 5.946 -8.181 -8.556 1.00 81.62 103 TYR A O 1
ATOM 820 N N . MET A 1 104 ? 5.333 -7.867 -6.412 1.00 81.62 104 MET A N 1
ATOM 821 C CA . MET A 1 104 ? 5.001 -9.258 -6.089 1.00 81.62 104 MET A CA 1
ATOM 822 C C . MET A 1 104 ? 3.878 -9.813 -6.976 1.00 81.62 104 MET A C 1
ATOM 824 O O . MET A 1 104 ? 3.062 -9.071 -7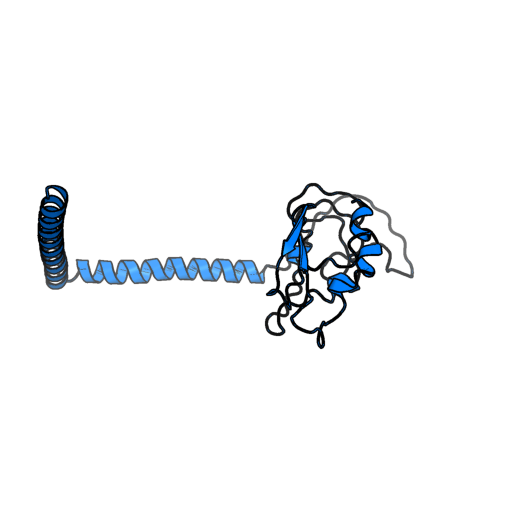.511 1.00 81.62 104 MET A O 1
ATOM 828 N N . GLY A 1 105 ? 3.817 -11.137 -7.132 1.00 80.62 105 GLY A N 1
ATOM 829 C CA . GLY A 1 105 ? 2.768 -11.804 -7.910 1.00 80.62 105 GLY A CA 1
ATOM 830 C C . GLY A 1 105 ? 3.027 -11.845 -9.419 1.00 80.62 105 GLY A C 1
ATOM 831 O O . GLY A 1 105 ? 2.149 -12.275 -10.152 1.00 80.62 105 GLY A O 1
ATOM 832 N N . ASN A 1 106 ? 4.221 -11.444 -9.872 1.00 82.69 106 ASN A N 1
ATOM 833 C CA . ASN A 1 106 ? 4.698 -11.602 -11.246 1.00 82.69 106 ASN A CA 1
ATOM 834 C C . ASN A 1 106 ? 5.787 -12.685 -11.304 1.00 82.69 106 ASN A C 1
ATOM 836 O O . ASN A 1 106 ? 6.890 -12.470 -10.812 1.00 82.69 106 ASN A O 1
ATOM 840 N N . LEU A 1 107 ? 5.504 -13.840 -11.916 1.00 80.50 107 LEU A N 1
ATOM 841 C CA . LEU A 1 107 ? 6.413 -15.003 -11.909 1.00 80.50 107 LEU A CA 1
ATOM 842 C C . LEU A 1 107 ? 7.700 -14.811 -12.740 1.00 80.50 107 LEU A C 1
ATOM 844 O O . LEU A 1 107 ? 8.649 -15.575 -12.587 1.00 80.50 107 LEU A O 1
ATOM 848 N N . GLY A 1 108 ? 7.707 -13.844 -13.662 1.00 82.25 108 GLY A N 1
ATOM 849 C CA . GLY A 1 108 ? 8.830 -13.583 -14.563 1.00 82.25 108 GLY A CA 1
ATOM 850 C C . GLY A 1 108 ? 9.580 -12.280 -14.290 1.00 82.25 108 GLY A C 1
ATOM 851 O O . GLY A 1 108 ? 10.442 -11.925 -15.096 1.00 82.25 108 GLY A O 1
ATOM 852 N N . LEU A 1 109 ? 9.248 -11.543 -13.222 1.00 84.06 109 LEU A N 1
ATOM 853 C CA . LEU A 1 109 ? 10.012 -10.359 -12.824 1.00 84.06 109 LEU A CA 1
ATOM 854 C C . LEU A 1 109 ? 11.252 -10.771 -12.032 1.00 84.06 109 LEU A C 1
ATOM 856 O O . LEU A 1 109 ? 11.160 -11.535 -11.077 1.00 84.06 109 LEU A O 1
ATOM 860 N N . CYS A 1 110 ? 12.403 -10.219 -12.397 1.00 84.06 110 CYS A N 1
ATOM 861 C CA . CYS A 1 110 ? 13.675 -10.500 -11.739 1.00 84.06 110 CYS A CA 1
ATOM 862 C C . CYS A 1 110 ? 14.469 -9.210 -11.468 1.00 84.06 110 CYS A C 1
ATOM 864 O O . CYS A 1 110 ? 14.183 -8.159 -12.044 1.00 84.06 110 CYS A O 1
ATOM 866 N N . GLY A 1 111 ? 15.464 -9.291 -10.583 1.00 77.94 111 GLY A N 1
ATOM 867 C CA . GLY A 1 111 ? 16.281 -8.158 -10.142 1.00 77.94 111 GLY A CA 1
ATOM 868 C C . GLY A 1 111 ? 15.704 -7.425 -8.915 1.00 77.94 111 GLY A C 1
ATOM 869 O O . GLY A 1 111 ? 14.512 -7.550 -8.619 1.00 77.94 111 GLY A O 1
ATOM 870 N N . PRO A 1 112 ? 16.525 -6.661 -8.167 1.00 73.94 112 PRO A N 1
ATOM 871 C CA . PRO A 1 112 ? 16.060 -5.895 -7.008 1.00 73.94 112 PRO A CA 1
ATOM 872 C C . PRO A 1 112 ? 14.898 -4.948 -7.372 1.00 73.94 112 PRO A C 1
ATOM 874 O O . PRO A 1 112 ? 14.939 -4.335 -8.438 1.00 73.94 112 PRO A O 1
ATOM 877 N N . PRO A 1 113 ? 13.870 -4.776 -6.513 1.00 68.75 113 PRO A N 1
ATOM 878 C CA . PRO A 1 113 ? 13.732 -5.258 -5.133 1.00 68.75 113 PRO A CA 1
ATOM 879 C C . PRO A 1 113 ? 13.194 -6.697 -4.996 1.00 68.75 113 PRO A C 1
ATOM 881 O O . PRO A 1 113 ? 12.901 -7.123 -3.882 1.00 68.75 113 PRO A O 1
ATOM 884 N N . VAL A 1 114 ? 13.028 -7.444 -6.093 1.00 70.75 114 VAL A N 1
ATOM 885 C CA . VAL A 1 114 ? 12.535 -8.831 -6.080 1.00 70.75 114 VAL A CA 1
ATOM 886 C C . VAL A 1 114 ? 13.696 -9.812 -5.855 1.00 70.75 114 VAL A C 1
ATOM 888 O O . VAL A 1 114 ? 14.824 -9.578 -6.282 1.00 70.75 114 VAL A O 1
ATOM 891 N N . THR A 1 115 ? 13.434 -10.921 -5.157 1.00 65.06 115 THR A N 1
ATOM 892 C CA . THR A 1 115 ? 14.441 -11.933 -4.773 1.00 65.06 115 THR A CA 1
ATOM 893 C C . THR A 1 115 ? 14.901 -12.829 -5.930 1.00 65.06 115 THR A C 1
ATOM 895 O O . THR A 1 115 ? 15.929 -13.499 -5.828 1.00 65.06 115 THR A O 1
ATOM 898 N N . GLN A 1 116 ? 14.173 -12.845 -7.049 1.00 69.12 116 GLN A N 1
ATOM 899 C CA . GLN A 1 116 ? 14.496 -13.653 -8.221 1.00 69.12 116 GLN A CA 1
ATOM 900 C C . GLN A 1 116 ? 15.665 -13.036 -9.001 1.00 69.12 116 GLN A C 1
ATOM 902 O O . GLN A 1 116 ? 15.577 -11.914 -9.496 1.00 69.12 116 GLN A O 1
ATOM 907 N N . LYS A 1 117 ? 16.772 -13.772 -9.139 1.00 73.12 117 LYS A N 1
ATOM 908 C CA . LYS A 1 117 ? 17.913 -13.354 -9.970 1.00 73.12 117 LYS A CA 1
ATOM 909 C C . LYS A 1 117 ? 17.591 -13.535 -11.454 1.00 73.12 117 LYS A C 1
ATOM 911 O O . LYS A 1 117 ? 16.989 -14.536 -11.838 1.00 73.12 117 LYS A O 1
ATOM 916 N N . CYS A 1 118 ? 18.004 -12.579 -12.284 1.00 78.12 118 CYS A N 1
ATOM 917 C CA . CYS A 1 118 ? 17.798 -12.672 -13.725 1.00 78.12 118 CYS A CA 1
ATOM 918 C C . CYS A 1 118 ? 18.714 -13.742 -14.352 1.00 78.12 118 CYS A C 1
ATOM 920 O O . CYS A 1 118 ? 19.908 -13.777 -14.035 1.00 78.12 118 CYS A O 1
ATOM 922 N N . PRO A 1 119 ? 18.197 -14.606 -15.249 1.00 69.25 119 PRO A N 1
ATOM 923 C CA . PRO A 1 119 ? 19.016 -15.581 -15.963 1.00 69.25 119 PRO A CA 1
ATOM 924 C C . PRO A 1 119 ? 19.942 -14.847 -16.944 1.00 69.25 119 PRO A C 1
ATOM 926 O O . PRO A 1 119 ? 19.488 -14.357 -17.975 1.00 69.25 119 PRO A O 1
ATOM 929 N N . GLY A 1 120 ? 21.231 -14.734 -16.615 1.00 60.41 120 GLY A N 1
ATOM 930 C CA . GLY A 1 120 ? 22.217 -14.085 -17.492 1.00 60.41 120 GLY A CA 1
ATOM 931 C C . GLY A 1 120 ? 23.441 -13.466 -16.812 1.00 60.41 120 GLY A C 1
ATOM 932 O O . GLY A 1 120 ? 24.368 -13.071 -17.510 1.00 60.41 120 GLY A O 1
ATOM 933 N N . ALA A 1 121 ? 23.493 -13.405 -15.479 1.00 54.09 121 ALA A N 1
ATOM 934 C CA . ALA A 1 121 ? 24.617 -12.818 -14.740 1.00 54.09 121 ALA A CA 1
ATOM 935 C C . ALA A 1 121 ? 25.669 -13.847 -14.268 1.00 54.09 121 ALA A C 1
ATOM 937 O O . ALA A 1 121 ? 26.220 -13.703 -13.179 1.00 54.09 121 ALA A O 1
ATOM 938 N N . GLU A 1 122 ? 25.961 -14.883 -15.062 1.00 43.62 122 GLU A N 1
ATOM 939 C CA . GLU A 1 122 ? 27.066 -15.812 -14.782 1.00 43.62 122 GLU A CA 1
ATOM 940 C C . GLU A 1 122 ? 28.010 -15.931 -15.983 1.00 43.62 122 GLU A C 1
ATOM 942 O O . GLU A 1 122 ? 27.761 -16.642 -16.955 1.00 43.62 122 GLU A O 1
ATOM 947 N N . THR A 1 123 ? 29.144 -15.236 -15.891 1.00 47.47 123 THR A N 1
ATOM 948 C CA . THR A 1 123 ? 30.373 -15.637 -16.575 1.00 47.47 123 THR A CA 1
ATOM 949 C C . THR A 1 123 ? 31.053 -16.756 -15.784 1.00 47.47 123 THR A C 1
ATOM 951 O O . THR A 1 123 ? 31.491 -16.532 -14.657 1.00 47.47 123 THR A O 1
ATOM 954 N N . THR A 1 124 ? 31.285 -17.872 -16.485 1.00 39.97 124 THR A N 1
ATOM 955 C CA . THR A 1 124 ? 32.334 -18.906 -16.300 1.00 39.97 124 THR A CA 1
ATOM 956 C C . THR A 1 124 ? 31.935 -20.244 -15.638 1.00 39.97 124 THR A C 1
ATOM 958 O O . THR A 1 124 ? 32.038 -20.403 -14.432 1.00 39.97 124 THR A O 1
ATOM 961 N N . GLN A 1 125 ? 31.605 -21.209 -16.519 1.00 44.16 125 GLN A N 1
ATOM 962 C CA . GLN A 1 125 ? 31.931 -22.659 -16.535 1.00 44.16 125 GLN A CA 1
ATOM 963 C C . GLN A 1 125 ? 31.488 -23.580 -15.373 1.00 44.16 125 GLN A C 1
ATOM 965 O O . GLN A 1 125 ? 32.110 -23.577 -14.319 1.00 44.16 125 GLN A O 1
ATOM 970 N N . ASP A 1 126 ? 30.522 -24.482 -15.624 1.00 33.66 126 ASP A N 1
ATOM 971 C CA . ASP A 1 126 ? 30.705 -25.923 -15.971 1.00 33.66 126 ASP A CA 1
ATOM 972 C C . ASP A 1 126 ? 29.324 -26.563 -16.335 1.00 33.66 126 ASP A C 1
ATOM 974 O O . ASP A 1 126 ? 28.297 -26.022 -15.912 1.00 33.66 126 ASP A O 1
ATOM 978 N N . PRO A 1 127 ? 29.218 -27.637 -17.159 1.00 53.75 127 PRO A N 1
ATOM 979 C CA . PRO A 1 127 ? 27.969 -28.063 -17.785 1.00 53.75 127 PRO A CA 1
ATOM 980 C C . PRO A 1 127 ? 27.242 -29.161 -16.997 1.00 53.75 127 PRO A C 1
ATOM 982 O O . PRO A 1 127 ? 27.811 -30.175 -16.606 1.00 53.75 127 PRO A O 1
ATOM 985 N N . GLY A 1 128 ? 25.924 -29.020 -16.880 1.00 32.25 128 GLY A N 1
ATOM 986 C CA . GLY A 1 128 ? 25.057 -30.067 -16.346 1.00 32.25 128 GLY A CA 1
ATOM 987 C C . GLY A 1 128 ? 23.588 -29.766 -16.607 1.00 32.25 128 GLY A C 1
ATOM 988 O O . GLY A 1 128 ? 22.918 -29.142 -15.796 1.00 32.25 128 GLY A O 1
ATOM 989 N N . ILE A 1 129 ? 23.098 -30.203 -17.766 1.00 42.44 129 ILE A N 1
ATOM 990 C CA . ILE A 1 129 ? 21.679 -30.255 -18.148 1.00 42.44 129 ILE A CA 1
ATOM 991 C C . ILE A 1 129 ? 20.868 -30.950 -17.038 1.00 42.44 129 ILE A C 1
ATOM 993 O O . ILE A 1 129 ? 21.240 -32.050 -16.642 1.00 42.44 129 ILE A O 1
ATOM 997 N N . THR A 1 130 ? 19.728 -30.388 -16.613 1.00 29.75 130 THR A N 1
ATOM 998 C CA . THR A 1 130 ? 18.395 -31.023 -16.747 1.00 29.75 130 THR A CA 1
ATOM 999 C C . THR A 1 130 ? 17.276 -30.022 -16.437 1.00 29.75 130 THR A C 1
ATOM 1001 O O . THR A 1 130 ? 17.245 -29.361 -15.406 1.00 29.75 130 THR A O 1
ATOM 1004 N N . SER A 1 131 ? 16.357 -29.938 -17.395 1.00 41.84 131 SER A N 1
ATOM 1005 C CA . SER A 1 131 ? 15.079 -29.235 -17.364 1.00 41.84 131 SER A CA 1
ATOM 1006 C C . SER A 1 131 ? 14.080 -29.898 -16.407 1.00 41.84 131 SER A C 1
ATOM 1008 O O . SER A 1 131 ? 13.944 -31.119 -16.421 1.00 41.84 131 SER A O 1
ATOM 1010 N N . GLY A 1 132 ? 13.303 -29.085 -15.685 1.00 35.25 132 GLY A N 1
ATOM 1011 C CA . GLY A 1 132 ? 11.964 -29.457 -15.218 1.00 35.25 132 GLY A CA 1
ATOM 1012 C C . GLY A 1 132 ? 11.802 -29.707 -13.716 1.00 35.25 132 GLY A C 1
ATOM 1013 O O . GLY A 1 132 ? 12.311 -30.678 -13.172 1.00 35.25 132 GLY A O 1
ATOM 1014 N N . ASN A 1 133 ? 10.950 -28.872 -13.112 1.00 34.41 133 ASN A N 1
ATOM 1015 C CA . ASN A 1 133 ? 10.302 -28.995 -11.801 1.00 34.41 133 ASN A CA 1
ATOM 1016 C C . ASN A 1 133 ? 11.173 -28.852 -10.546 1.00 34.41 133 ASN A C 1
ATOM 1018 O O . ASN A 1 133 ? 11.557 -29.845 -9.934 1.00 34.41 133 ASN A O 1
ATOM 1022 N N . LYS A 1 134 ? 11.250 -27.620 -10.025 1.00 31.28 134 LYS A N 1
ATOM 1023 C CA . LYS A 1 134 ? 10.964 -27.413 -8.600 1.00 31.28 134 LYS A CA 1
ATOM 1024 C C . LYS A 1 134 ? 10.500 -25.987 -8.309 1.00 31.28 134 LYS A C 1
ATOM 1026 O O . LYS A 1 134 ? 11.270 -25.034 -8.330 1.00 31.28 134 LYS A O 1
ATOM 1031 N N . SER A 1 135 ? 9.203 -25.866 -8.056 1.00 49.59 135 SER A N 1
ATOM 1032 C CA . SER A 1 135 ? 8.608 -24.777 -7.297 1.00 49.59 135 SER A CA 1
ATOM 1033 C C . SER A 1 135 ? 9.048 -24.904 -5.839 1.00 49.59 135 SER A C 1
ATOM 1035 O O . SER A 1 135 ? 8.281 -25.386 -5.015 1.00 49.59 135 SER A O 1
ATOM 1037 N N . ASP A 1 136 ? 10.271 -24.491 -5.536 1.00 29.44 136 ASP A N 1
ATOM 1038 C CA . ASP A 1 136 ? 10.688 -24.238 -4.162 1.00 29.44 136 ASP A CA 1
ATOM 1039 C C . ASP A 1 136 ? 11.012 -22.749 -4.069 1.00 29.44 136 ASP A C 1
ATOM 1041 O O . ASP A 1 136 ? 12.145 -22.303 -4.248 1.00 29.44 136 ASP A O 1
ATOM 1045 N N . CYS A 1 137 ? 9.972 -21.954 -3.813 1.00 43.19 137 CYS A N 1
ATOM 1046 C CA . CYS A 1 137 ? 10.185 -20.735 -3.056 1.00 43.19 137 CYS A CA 1
ATOM 1047 C C . CYS A 1 137 ? 10.582 -21.227 -1.668 1.00 43.19 137 CYS A C 1
ATOM 1049 O O . CYS A 1 137 ? 9.724 -21.707 -0.927 1.00 43.19 137 CYS A O 1
ATOM 1051 N N . ASN A 1 138 ? 11.878 -21.196 -1.354 1.00 31.64 138 ASN A N 1
ATOM 1052 C CA . ASN A 1 138 ? 12.299 -21.302 0.030 1.00 31.64 138 ASN A CA 1
ATOM 1053 C C . ASN A 1 138 ? 11.503 -20.249 0.793 1.00 31.64 138 ASN A C 1
ATOM 1055 O O . ASN A 1 138 ? 11.624 -19.051 0.539 1.00 31.64 138 ASN A O 1
ATOM 1059 N N . THR A 1 139 ? 10.630 -20.750 1.658 1.00 43.66 139 THR A N 1
ATOM 1060 C CA . THR A 1 139 ? 9.931 -20.028 2.701 1.00 43.66 139 THR A CA 1
ATOM 1061 C C . THR A 1 139 ? 10.983 -19.365 3.578 1.00 43.66 139 THR A C 1
ATOM 1063 O O . THR A 1 139 ? 11.394 -19.889 4.605 1.00 43.66 139 THR A O 1
ATOM 1066 N N . GLU A 1 140 ? 11.461 -18.201 3.157 1.00 43.50 140 GLU A N 1
ATOM 1067 C CA . GLU A 1 140 ? 12.160 -17.286 4.042 1.00 43.50 140 GLU A CA 1
ATOM 1068 C C . GLU A 1 140 ? 11.075 -16.518 4.798 1.00 43.50 140 GLU A C 1
ATOM 1070 O O . GLU A 1 140 ? 10.643 -15.436 4.416 1.00 43.50 140 GLU A O 1
ATOM 1075 N N . GLY A 1 141 ? 10.529 -17.211 5.796 1.00 49.59 141 GLY A N 1
ATOM 1076 C CA . GLY A 1 141 ? 9.396 -16.776 6.604 1.00 49.59 141 GLY A CA 1
ATOM 1077 C C . GLY A 1 141 ? 9.070 -17.727 7.759 1.00 49.59 141 GLY A C 1
ATOM 1078 O O . GLY A 1 141 ? 7.994 -17.621 8.341 1.00 49.59 141 GLY A O 1
ATOM 1079 N N . ASP A 1 142 ? 9.975 -18.635 8.144 1.00 45.62 142 ASP A N 1
ATOM 1080 C CA . ASP A 1 142 ? 9.788 -19.458 9.355 1.00 45.62 142 ASP A CA 1
ATOM 1081 C C . ASP A 1 142 ? 9.842 -18.618 10.648 1.00 45.62 142 ASP A C 1
ATOM 1083 O O . ASP A 1 142 ? 9.434 -19.066 11.721 1.00 45.62 142 ASP A O 1
ATOM 1087 N N . ASN A 1 143 ? 10.255 -17.354 10.538 1.00 53.03 143 ASN A N 1
ATOM 1088 C CA . ASN A 1 143 ? 10.240 -16.386 11.632 1.00 53.03 143 ASN A CA 1
ATOM 1089 C C . ASN A 1 143 ? 8.890 -15.649 11.719 1.00 53.03 143 ASN A C 1
ATOM 1091 O O . ASN A 1 143 ? 8.440 -15.300 12.810 1.00 53.03 143 ASN A O 1
ATOM 1095 N N . ASP A 1 144 ? 8.207 -15.459 10.588 1.00 57.50 144 ASP A N 1
ATOM 1096 C CA . ASP A 1 144 ? 6.975 -14.668 10.489 1.00 57.50 144 ASP A CA 1
ATOM 1097 C C . ASP A 1 144 ? 5.763 -15.505 10.909 1.00 57.50 144 ASP A C 1
ATOM 1099 O O . ASP A 1 144 ? 4.868 -15.026 11.612 1.00 57.50 144 ASP A O 1
ATOM 1103 N N . GLY A 1 145 ? 5.781 -16.796 10.552 1.00 59.31 145 GLY A N 1
ATOM 1104 C CA . GLY A 1 145 ? 4.800 -17.776 11.012 1.00 59.31 145 GLY A CA 1
ATOM 1105 C C . GLY A 1 145 ? 4.833 -17.963 12.530 1.00 59.31 145 GLY A C 1
ATOM 1106 O O . GLY A 1 145 ? 3.777 -18.048 13.156 1.00 59.31 145 GLY A O 1
ATOM 1107 N N . LEU A 1 146 ? 6.022 -17.945 13.145 1.00 66.38 146 LEU A N 1
ATOM 1108 C CA . LEU A 1 146 ? 6.172 -18.040 14.600 1.00 66.38 146 LEU A CA 1
ATOM 1109 C C . LEU A 1 146 ? 5.645 -16.784 15.313 1.00 66.38 146 LEU A C 1
ATOM 1111 O O . LEU A 1 146 ? 4.982 -16.902 16.344 1.00 66.38 146 LEU A O 1
ATOM 1115 N N . ILE A 1 147 ? 5.888 -15.589 14.761 1.00 69.94 147 ILE A N 1
ATOM 1116 C CA . ILE A 1 147 ? 5.369 -14.326 15.314 1.00 69.94 147 ILE A CA 1
ATOM 1117 C C . ILE A 1 147 ? 3.841 -14.272 15.190 1.00 69.94 147 ILE A C 1
ATOM 1119 O O . ILE A 1 147 ? 3.161 -13.911 16.154 1.00 69.94 147 ILE A O 1
ATOM 1123 N N . TYR A 1 148 ? 3.284 -14.685 14.048 1.00 81.56 148 TYR A N 1
ATOM 1124 C CA . TYR A 1 148 ? 1.834 -14.727 13.837 1.00 81.56 148 TYR A CA 1
ATOM 1125 C C . TYR A 1 148 ? 1.154 -15.764 14.744 1.00 81.56 148 TYR A C 1
ATOM 1127 O O . TYR A 1 148 ? 0.128 -15.478 15.369 1.00 81.56 148 TYR A O 1
ATOM 1135 N N . LEU A 1 149 ? 1.762 -16.947 14.885 1.00 84.12 149 LEU A N 1
ATOM 1136 C CA . LEU A 1 149 ? 1.298 -17.999 15.788 1.00 84.12 149 LEU A CA 1
ATOM 1137 C C . LEU A 1 149 ? 1.390 -17.561 17.256 1.00 84.12 149 LEU A C 1
ATOM 1139 O O . LEU A 1 149 ? 0.458 -17.796 18.024 1.00 84.12 149 LEU A O 1
ATOM 1143 N N . GLY A 1 150 ? 2.474 -16.884 17.639 1.00 86.44 150 GLY A N 1
ATOM 1144 C CA . GLY A 1 150 ? 2.667 -16.338 18.981 1.00 86.44 150 GLY A CA 1
ATOM 1145 C C . GLY A 1 150 ? 1.653 -15.245 19.319 1.00 86.44 150 GLY A C 1
ATOM 1146 O O . GLY A 1 150 ? 1.051 -15.271 20.395 1.00 86.44 150 GLY A O 1
ATOM 1147 N N . PHE A 1 151 ? 1.392 -14.327 18.385 1.00 90.31 151 PHE A N 1
ATOM 1148 C CA . PHE A 1 151 ? 0.364 -13.299 18.542 1.00 90.31 151 PHE A CA 1
ATOM 1149 C C . PHE A 1 151 ? -1.029 -13.920 18.702 1.00 90.31 151 PHE A C 1
ATOM 1151 O O . PHE A 1 151 ? -1.740 -13.596 19.656 1.00 90.31 151 PHE A O 1
ATOM 1158 N N . TYR A 1 152 ? -1.397 -14.876 17.847 1.00 91.56 152 TYR A N 1
ATOM 1159 C CA . TYR A 1 152 ? -2.678 -15.574 17.956 1.00 91.56 152 TYR A CA 1
ATOM 1160 C C . TYR A 1 152 ? -2.806 -16.351 19.276 1.00 91.56 152 TYR A C 1
ATOM 1162 O O . TYR A 1 152 ? -3.818 -16.234 19.969 1.00 91.56 152 TYR A O 1
ATOM 1170 N N . ALA A 1 153 ? -1.757 -17.073 19.682 1.00 92.50 153 ALA A N 1
ATOM 1171 C CA . ALA A 1 153 ? -1.720 -17.774 20.962 1.00 92.50 153 ALA A CA 1
ATOM 1172 C C . ALA A 1 153 ? -1.902 -16.806 22.143 1.00 92.50 153 ALA A C 1
ATOM 1174 O O . ALA A 1 153 ? -2.662 -17.103 23.064 1.00 92.50 153 ALA A O 1
ATOM 1175 N N . SER A 1 154 ? -1.276 -15.624 22.098 1.00 93.38 154 SER A N 1
ATOM 1176 C CA . SER A 1 154 ? -1.430 -14.593 23.132 1.00 93.38 154 SER A CA 1
ATOM 1177 C C . SER A 1 154 ? -2.846 -14.016 23.211 1.00 93.38 154 SER A C 1
ATOM 1179 O O . SER A 1 154 ? -3.346 -13.812 24.315 1.00 93.38 154 SER A O 1
ATOM 1181 N N . ILE A 1 155 ? -3.528 -13.820 22.075 1.00 95.12 155 ILE A N 1
ATOM 1182 C CA . ILE A 1 155 ? -4.929 -13.377 22.048 1.00 95.12 155 ILE A CA 1
ATOM 1183 C C . ILE A 1 155 ? -5.816 -14.439 22.689 1.00 95.12 155 ILE A C 1
ATOM 1185 O O . ILE A 1 155 ? -6.644 -14.118 23.541 1.00 95.12 155 ILE A O 1
ATOM 1189 N N . VAL A 1 156 ? -5.639 -15.704 22.303 1.00 95.12 156 VAL A N 1
ATOM 1190 C CA . VAL A 1 156 ? -6.456 -16.811 22.813 1.00 95.12 156 VAL A CA 1
ATOM 1191 C C . VAL A 1 156 ? -6.234 -17.000 24.313 1.00 95.12 156 VAL A C 1
ATOM 1193 O O . VAL A 1 156 ? -7.197 -17.078 25.076 1.00 95.12 156 VAL A O 1
ATOM 1196 N N . LEU A 1 157 ? -4.979 -17.007 24.764 1.00 94.88 157 LEU A N 1
ATOM 1197 C CA . LEU A 1 157 ? -4.645 -17.105 26.186 1.00 94.88 157 LEU A CA 1
ATOM 1198 C C . LEU A 1 157 ? -5.140 -15.885 26.970 1.00 94.88 157 LEU A C 1
ATOM 1200 O O . LEU A 1 157 ? -5.706 -16.043 28.049 1.00 94.88 157 LEU A O 1
ATOM 1204 N N . GLY A 1 158 ? -4.992 -14.681 26.415 1.00 95.12 158 GLY A N 1
ATOM 1205 C CA . GLY A 1 158 ? -5.497 -13.443 27.005 1.00 95.12 158 GLY A CA 1
ATOM 1206 C C . GLY A 1 158 ? -7.018 -13.444 27.141 1.00 95.12 158 GLY A C 1
ATOM 1207 O O . GLY A 1 158 ? -7.538 -13.061 28.189 1.00 95.12 158 GLY A O 1
ATOM 1208 N N . PHE A 1 159 ? -7.737 -13.949 26.135 1.00 94.88 159 PHE A N 1
ATOM 1209 C CA . PHE A 1 159 ? -9.184 -14.126 26.203 1.00 94.88 159 PHE A CA 1
ATOM 1210 C C . PHE A 1 159 ? -9.564 -15.117 27.300 1.00 94.88 159 PHE A C 1
ATOM 1212 O O . PHE A 1 159 ? -10.430 -14.807 28.108 1.00 94.88 159 PHE A O 1
ATOM 1219 N N . LEU A 1 160 ? -8.901 -16.272 27.392 1.00 93.88 160 LEU A N 1
ATOM 1220 C CA . LEU A 1 160 ? -9.199 -17.247 28.441 1.00 93.88 160 LEU A CA 1
ATOM 1221 C C . LEU A 1 160 ? -8.923 -16.673 29.840 1.00 93.88 160 LEU A C 1
ATOM 1223 O O . LEU A 1 160 ? -9.771 -16.747 30.722 1.00 93.88 160 LEU A O 1
ATOM 1227 N N . ILE A 1 161 ? -7.781 -16.028 30.057 1.00 92.94 161 ILE A N 1
ATOM 1228 C CA . ILE A 1 161 ? -7.450 -15.469 31.374 1.00 92.94 161 ILE A CA 1
ATOM 1229 C C . ILE A 1 161 ? -8.390 -14.306 31.729 1.00 92.94 161 ILE A C 1
ATOM 1231 O O . ILE A 1 161 ? -8.922 -14.254 32.838 1.00 92.94 161 ILE A O 1
ATOM 1235 N N . GLY A 1 162 ? -8.636 -13.390 30.790 1.00 91.81 162 GLY A N 1
ATOM 1236 C CA . GLY A 1 162 ? -9.474 -12.212 31.010 1.00 91.81 162 GLY A CA 1
ATOM 1237 C C . GLY A 1 162 ? -10.955 -12.554 31.163 1.00 91.81 162 GLY A C 1
ATOM 1238 O O . GLY A 1 162 ? -11.591 -12.139 32.133 1.00 91.81 162 GLY A O 1
ATOM 1239 N N . PHE A 1 163 ? -11.500 -13.353 30.243 1.00 90.56 163 PHE A N 1
ATOM 1240 C CA . PHE A 1 163 ? -12.905 -13.755 30.262 1.00 90.56 163 PHE A CA 1
ATOM 1241 C C . PHE A 1 163 ? -13.221 -14.560 31.520 1.00 90.56 163 PHE A C 1
ATOM 1243 O O . PHE A 1 163 ? -14.161 -14.224 32.237 1.00 90.56 163 PHE A O 1
ATOM 1250 N N . TRP A 1 164 ? -12.410 -15.571 31.846 1.00 89.06 164 TRP A N 1
ATOM 1251 C CA . TRP A 1 164 ? -12.652 -16.404 33.023 1.00 89.06 164 TRP A CA 1
ATOM 1252 C C . TRP A 1 164 ? -12.281 -15.710 34.336 1.00 89.06 164 TRP A C 1
ATOM 1254 O O . TRP A 1 164 ? -12.892 -16.012 35.356 1.00 89.06 164 TRP A O 1
ATOM 1264 N N . GLY A 1 165 ? -11.359 -14.744 34.342 1.00 87.94 165 GLY A N 1
ATOM 1265 C CA . GLY A 1 165 ? -11.086 -13.911 35.517 1.00 87.94 165 GLY A CA 1
ATOM 1266 C C . GLY A 1 165 ? -12.283 -13.032 35.893 1.00 87.94 165 GLY A C 1
ATOM 1267 O O . GLY A 1 165 ? -12.728 -13.024 37.043 1.00 87.94 165 GLY A O 1
ATOM 1268 N N . VAL A 1 166 ? -12.870 -12.340 34.916 1.00 84.69 166 VAL A N 1
ATOM 1269 C CA . VAL A 1 166 ? -14.061 -11.503 35.141 1.00 84.69 166 VAL A CA 1
ATOM 1270 C C . VAL A 1 166 ? -15.297 -12.368 35.406 1.00 84.69 166 VAL A C 1
ATOM 1272 O O . VAL A 1 166 ? -16.027 -12.145 36.370 1.00 84.69 166 VAL A O 1
ATOM 1275 N N . TYR A 1 167 ? -15.512 -13.407 34.602 1.00 85.69 167 TYR A N 1
ATOM 1276 C CA . TYR A 1 167 ? -16.645 -14.314 34.773 1.00 85.69 167 TYR A CA 1
ATOM 1277 C C . TYR A 1 167 ? -16.555 -15.109 36.085 1.00 85.69 167 TYR A C 1
ATOM 1279 O O . TYR A 1 167 ? -17.538 -15.241 36.811 1.00 85.69 167 TYR A O 1
ATOM 1287 N N . GLY A 1 168 ? -15.362 -15.574 36.453 1.00 82.31 168 GLY A N 1
ATOM 1288 C CA . GLY A 1 168 ? -15.105 -16.289 37.701 1.00 82.31 168 GLY A CA 1
ATOM 1289 C C . GLY A 1 168 ? -15.284 -15.407 38.935 1.00 82.31 168 GLY A C 1
ATOM 1290 O O . GLY A 1 168 ? -15.917 -15.837 39.899 1.00 82.31 168 GLY A O 1
ATOM 1291 N N . THR A 1 169 ? -14.815 -14.155 38.908 1.00 79.62 169 THR A N 1
ATOM 1292 C CA . THR A 1 169 ? -15.060 -13.206 40.014 1.00 79.62 169 THR A CA 1
ATOM 1293 C C . THR A 1 169 ? -16.548 -12.887 40.181 1.00 79.62 169 THR A C 1
ATOM 1295 O O . THR A 1 169 ? -17.031 -12.826 41.316 1.00 79.62 169 THR A O 1
ATOM 1298 N N . LEU A 1 170 ? -17.300 -12.785 39.079 1.00 76.56 170 LEU A N 1
ATOM 1299 C CA . LEU A 1 170 ? -18.759 -12.628 39.098 1.00 76.56 170 LEU A CA 1
ATOM 1300 C C . LEU A 1 170 ? -19.496 -13.874 39.623 1.00 76.56 170 LEU A C 1
ATOM 1302 O O . LEU A 1 170 ? -20.514 -13.728 40.300 1.00 76.56 170 LEU A O 1
ATOM 1306 N N . LEU A 1 171 ? -19.002 -15.088 39.353 1.00 71.56 171 LEU A N 1
ATOM 1307 C CA . LEU A 1 171 ? -19.637 -16.332 39.810 1.00 71.56 171 LEU A CA 1
ATOM 1308 C C . LEU A 1 171 ? -19.305 -16.708 41.263 1.00 71.56 171 LEU A C 1
ATOM 1310 O O . LEU A 1 171 ? -20.167 -17.244 41.959 1.00 71.56 171 LEU A O 1
ATOM 1314 N N . LEU A 1 172 ? -18.091 -16.429 41.745 1.00 71.06 172 LEU A N 1
ATOM 1315 C CA . LEU A 1 172 ? -17.642 -16.857 43.078 1.00 71.06 172 LEU A CA 1
ATOM 1316 C C . LEU A 1 172 ? -18.136 -15.943 44.210 1.00 71.06 172 LEU A C 1
ATOM 1318 O O . LEU A 1 172 ? -18.297 -16.392 45.348 1.00 71.06 172 LEU A O 1
ATOM 1322 N N . LYS A 1 173 ? -18.406 -14.661 43.927 1.00 74.56 173 LYS A N 1
ATOM 1323 C CA . LYS A 1 173 ? -18.900 -13.698 44.924 1.00 74.56 173 LYS A CA 1
ATOM 1324 C C . LYS A 1 173 ? -20.356 -13.327 44.655 1.00 74.56 173 LYS A C 1
ATOM 1326 O O . LYS A 1 173 ? -20.655 -12.406 43.900 1.00 74.56 173 LYS A O 1
ATOM 1331 N N . SER A 1 174 ? -21.262 -13.972 45.395 1.00 73.00 174 SER A N 1
ATOM 1332 C CA . SER A 1 174 ? -22.708 -13.681 45.379 1.00 73.00 174 SER A CA 1
ATOM 1333 C C . SER A 1 174 ? -23.028 -12.184 45.558 1.00 73.00 174 SER A C 1
ATOM 1335 O O . SER A 1 174 ? -23.909 -11.650 44.886 1.00 73.00 174 SER A O 1
ATOM 1337 N N . SER A 1 175 ? -22.252 -11.470 46.384 1.00 81.31 175 SER A N 1
ATOM 1338 C CA . SER A 1 175 ? -22.401 -10.022 46.597 1.00 81.31 175 SER A CA 1
ATOM 1339 C C . SER A 1 175 ? -22.060 -9.182 45.359 1.00 81.31 175 SER A C 1
ATOM 1341 O O . SER A 1 175 ? -22.729 -8.190 45.092 1.00 81.31 175 SER A O 1
ATOM 1343 N N . TRP A 1 176 ? -21.037 -9.575 44.593 1.00 78.50 176 TRP A N 1
ATOM 1344 C CA . TRP A 1 176 ? -20.615 -8.855 43.384 1.00 78.50 176 TRP A CA 1
ATOM 1345 C C . TRP A 1 176 ? -21.576 -9.120 42.232 1.00 78.50 176 TRP A C 1
ATOM 1347 O O . TRP A 1 176 ? -21.934 -8.198 41.506 1.00 78.50 176 TRP A O 1
ATOM 1357 N N . ARG A 1 177 ? -22.071 -10.359 42.127 1.00 84.44 177 ARG A N 1
ATOM 1358 C CA . ARG A 1 177 ? -23.141 -10.726 41.196 1.00 84.44 177 ARG A CA 1
ATOM 1359 C C . ARG A 1 177 ? -24.368 -9.836 41.379 1.00 84.44 177 ARG A C 1
ATOM 1361 O O . ARG A 1 177 ? -24.879 -9.289 40.409 1.00 84.44 177 ARG A O 1
ATOM 1368 N N . TYR A 1 178 ? -24.831 -9.690 42.620 1.00 83.56 178 TYR A N 1
ATOM 1369 C CA . TYR A 1 178 ? -26.016 -8.891 42.917 1.00 83.56 178 TYR A CA 1
ATOM 1370 C C . TYR A 1 178 ? -25.799 -7.406 42.597 1.00 83.56 178 TYR A C 1
ATOM 1372 O O . TYR A 1 178 ? -26.620 -6.815 41.903 1.00 83.56 178 TYR A O 1
ATOM 1380 N N . ALA A 1 179 ? -24.662 -6.832 43.007 1.00 84.75 179 ALA A N 1
ATOM 1381 C CA . ALA A 1 179 ? -24.322 -5.442 42.699 1.00 84.75 179 ALA A CA 1
ATOM 1382 C C . ALA A 1 179 ? -24.226 -5.181 41.184 1.00 84.75 179 ALA A C 1
ATOM 1384 O O . ALA A 1 179 ? -24.745 -4.181 40.696 1.00 84.75 179 ALA A O 1
ATOM 1385 N N . TYR A 1 180 ? -23.622 -6.102 40.426 1.00 85.06 180 TYR A N 1
ATOM 1386 C CA . TYR A 1 180 ? -23.527 -6.005 38.969 1.00 85.06 180 TYR A CA 1
ATOM 1387 C C . TYR A 1 180 ? -24.908 -6.001 38.296 1.00 85.06 180 TYR A C 1
ATOM 1389 O O . TYR A 1 180 ? -25.199 -5.120 37.488 1.00 85.06 180 TYR A O 1
ATOM 1397 N N . PHE A 1 181 ? -25.784 -6.947 38.654 1.00 85.88 181 PHE A N 1
ATOM 1398 C CA . PHE A 1 181 ? -27.144 -6.991 38.104 1.00 85.88 181 PHE A CA 1
ATOM 1399 C C . PHE A 1 181 ? -27.986 -5.782 38.512 1.00 85.88 181 PHE A C 1
ATOM 1401 O O . PHE A 1 181 ? -28.790 -5.311 37.710 1.00 85.88 181 PHE A O 1
ATOM 1408 N N . GLN A 1 182 ? -27.788 -5.262 39.723 1.00 85.94 182 GLN A N 1
ATOM 1409 C CA . GLN A 1 182 ? -28.480 -4.065 40.184 1.00 85.94 182 GLN A CA 1
ATOM 1410 C C . GLN A 1 182 ? -28.091 -2.841 39.345 1.00 85.94 182 GLN A C 1
ATOM 1412 O O . GLN A 1 182 ? -28.968 -2.179 38.804 1.00 85.94 182 GLN A O 1
ATOM 1417 N N . VAL A 1 183 ? -26.793 -2.621 39.110 1.00 87.44 183 VAL A N 1
ATOM 1418 C CA . VAL A 1 183 ? -26.311 -1.530 38.243 1.00 87.44 183 VAL A CA 1
ATOM 1419 C C . VAL A 1 183 ? -26.849 -1.653 36.814 1.00 87.44 183 VAL A C 1
ATOM 1421 O O . VAL A 1 183 ? -27.238 -0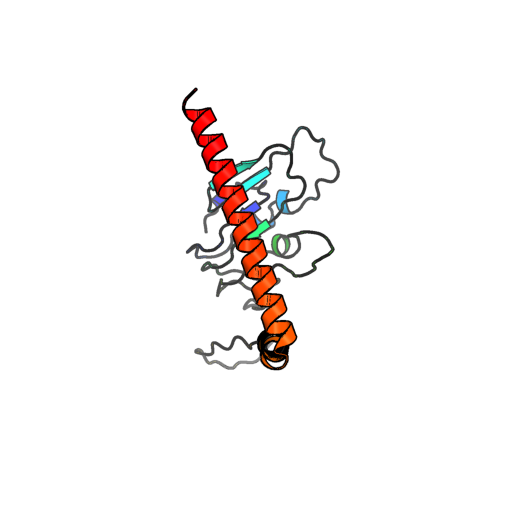.647 36.218 1.00 87.44 183 VAL A O 1
ATOM 1424 N N . LEU A 1 184 ? -26.893 -2.866 36.249 1.00 86.50 184 LEU A N 1
ATOM 1425 C CA . LEU A 1 184 ? -27.460 -3.081 34.913 1.00 86.50 184 LEU A CA 1
ATOM 1426 C C . LEU A 1 184 ? -28.951 -2.736 34.850 1.00 86.50 184 LEU A C 1
ATOM 1428 O O . LEU A 1 184 ? -29.373 -2.081 33.897 1.00 86.50 184 LEU A O 1
ATOM 1432 N N . ASN A 1 185 ? -29.736 -3.162 35.842 1.00 87.44 185 ASN A N 1
ATOM 1433 C CA . ASN A 1 185 ? -31.165 -2.856 35.899 1.00 87.44 185 ASN A CA 1
ATOM 1434 C C . ASN A 1 185 ? -31.403 -1.350 36.061 1.00 87.44 185 ASN A C 1
ATOM 1436 O O . ASN A 1 185 ? -32.173 -0.782 35.291 1.00 87.44 185 AS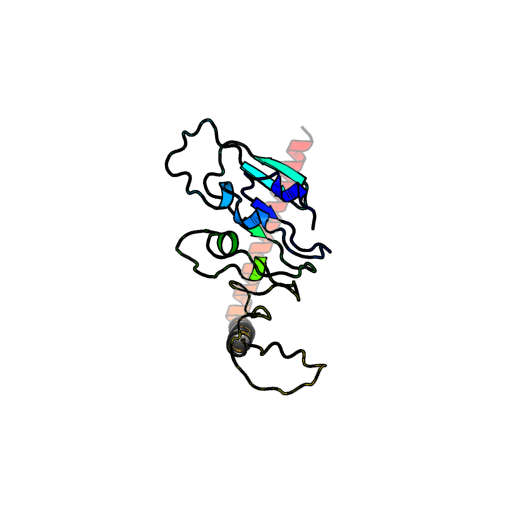N A O 1
ATOM 1440 N N . ASP A 1 186 ? -30.672 -0.693 36.962 1.00 90.38 186 ASP A N 1
ATOM 1441 C CA . ASP A 1 186 ? -30.795 0.750 37.198 1.00 90.38 186 ASP A CA 1
ATOM 1442 C C . ASP A 1 186 ? -30.415 1.560 35.944 1.00 90.38 186 ASP A C 1
ATOM 1444 O O . ASP A 1 186 ? -31.091 2.519 35.565 1.00 90.38 186 ASP A O 1
ATOM 1448 N N . THR A 1 187 ? -29.355 1.141 35.244 1.00 91.50 187 THR A N 1
ATOM 1449 C CA . THR A 1 187 ? -28.925 1.776 33.988 1.00 91.50 187 THR A CA 1
ATOM 1450 C C . THR A 1 187 ? -29.963 1.573 32.887 1.00 91.50 187 THR A C 1
ATOM 1452 O O . THR A 1 187 ? -30.266 2.503 32.138 1.00 91.50 187 THR A O 1
ATOM 1455 N N . LYS A 1 188 ? -30.528 0.365 32.783 1.00 90.75 188 LYS A N 1
ATOM 1456 C CA . LYS A 1 188 ? -31.559 0.043 31.794 1.00 90.75 188 LYS A CA 1
ATOM 1457 C C . LYS A 1 188 ? -32.820 0.877 32.014 1.00 90.75 188 LYS A C 1
ATOM 1459 O O . LYS A 1 188 ? -33.339 1.420 31.040 1.00 90.75 188 LYS A O 1
ATOM 1464 N N . ASP A 1 189 ? -33.269 1.019 33.257 1.00 93.12 189 ASP A N 1
ATOM 1465 C CA . ASP A 1 189 ? -34.432 1.840 33.598 1.00 93.12 189 ASP A CA 1
ATOM 1466 C C . ASP A 1 189 ? -34.177 3.321 33.294 1.00 93.12 189 ASP A C 1
ATOM 1468 O O . ASP A 1 189 ? -35.014 3.979 32.672 1.00 93.12 189 ASP A O 1
ATOM 1472 N N . TRP A 1 190 ? -32.990 3.840 33.626 1.00 92.94 190 TRP A N 1
ATOM 1473 C CA . TRP A 1 190 ? -32.615 5.216 33.292 1.00 92.94 190 TRP A CA 1
ATOM 1474 C C . TRP A 1 190 ? -32.595 5.475 31.777 1.00 92.94 190 TRP A C 1
ATOM 1476 O O . TRP A 1 190 ? -33.159 6.472 31.311 1.00 92.94 190 TRP A O 1
ATOM 1486 N N . ILE A 1 191 ? -31.992 4.572 30.994 1.00 94.19 191 ILE A N 1
ATOM 1487 C CA . ILE A 1 191 ? -31.981 4.660 29.524 1.00 94.19 191 ILE A CA 1
ATOM 1488 C C . ILE A 1 191 ? -33.406 4.584 28.982 1.00 94.19 191 ILE A C 1
ATOM 1490 O O . ILE A 1 191 ? -33.763 5.383 28.116 1.00 94.19 191 ILE A O 1
ATOM 1494 N N . TYR A 1 192 ? -34.224 3.658 29.483 1.00 94.06 192 TYR A N 1
ATOM 1495 C CA . TYR A 1 192 ? -35.605 3.489 29.041 1.00 94.06 192 TYR A CA 1
ATOM 1496 C C . TYR A 1 192 ? -36.422 4.764 29.267 1.00 94.06 192 TYR A C 1
ATOM 1498 O O . TYR A 1 192 ? -37.032 5.272 28.327 1.00 94.06 192 TYR A O 1
ATOM 1506 N N . VAL A 1 193 ? -36.365 5.337 30.473 1.00 93.62 193 VAL A N 1
ATOM 1507 C CA . VAL A 1 193 ? -37.080 6.577 30.815 1.00 93.62 193 VAL A CA 1
ATOM 1508 C C . VAL A 1 193 ? -36.571 7.755 29.987 1.00 93.62 193 VAL A C 1
ATOM 1510 O O . VAL A 1 193 ? -37.369 8.518 29.448 1.00 93.62 193 VAL A O 1
ATOM 1513 N N . THR A 1 194 ? -35.254 7.889 29.826 1.00 91.31 194 THR A N 1
ATOM 1514 C CA . THR A 1 194 ? -34.654 8.970 29.029 1.00 91.31 194 THR A CA 1
ATOM 1515 C C . THR A 1 194 ? -35.070 8.859 27.565 1.00 91.31 194 THR A C 1
ATOM 1517 O O . THR A 1 194 ? -35.487 9.846 26.959 1.00 91.31 194 THR A O 1
ATOM 1520 N N . THR A 1 195 ? -35.030 7.648 27.010 1.00 93.31 195 THR A N 1
ATOM 1521 C CA . THR A 1 195 ? -35.455 7.381 25.634 1.00 93.31 195 THR A CA 1
ATOM 1522 C C . THR A 1 195 ? -36.938 7.691 25.462 1.00 93.31 195 THR A C 1
ATOM 1524 O O . THR A 1 195 ? -37.275 8.443 24.553 1.00 93.31 195 THR A O 1
ATOM 1527 N N . ALA A 1 196 ? -37.801 7.212 26.365 1.00 92.94 196 ALA A N 1
ATOM 1528 C CA . ALA A 1 196 ? -39.239 7.482 26.344 1.00 92.94 196 ALA A CA 1
ATOM 1529 C C . ALA A 1 196 ? -39.558 8.990 26.421 1.00 92.94 196 ALA A C 1
ATOM 1531 O O . ALA A 1 196 ? -40.362 9.505 25.644 1.00 92.94 196 ALA A O 1
ATOM 1532 N N . LEU A 1 197 ? -38.880 9.734 27.302 1.00 90.62 197 LEU A N 1
ATOM 1533 C CA . LEU A 1 197 ? -39.042 11.189 27.416 1.00 90.62 197 LEU A CA 1
ATOM 1534 C C . LEU A 1 197 ? -38.581 11.925 26.152 1.00 90.62 197 LEU A C 1
ATOM 1536 O O . LEU A 1 197 ? -39.220 12.887 25.719 1.00 90.62 197 LEU A O 1
ATOM 1540 N N . HIS A 1 198 ? -37.475 11.490 25.547 1.00 90.12 198 HIS A N 1
ATOM 1541 C CA . HIS A 1 198 ? -36.975 12.080 24.308 1.00 90.12 198 HIS A CA 1
ATOM 1542 C C . HIS A 1 198 ? -37.869 11.763 23.107 1.00 90.12 198 HIS A C 1
ATOM 1544 O O . HIS A 1 198 ? -38.073 12.655 22.282 1.00 90.12 198 HIS A O 1
ATOM 1550 N N . THR A 1 199 ? -38.434 10.554 23.016 1.00 88.56 199 THR A N 1
ATOM 1551 C CA . THR A 1 199 ? -39.385 10.193 21.953 1.00 88.56 199 THR A CA 1
ATOM 1552 C C . THR A 1 199 ? -40.671 11.005 22.049 1.00 88.56 199 THR A C 1
ATOM 1554 O O . THR A 1 199 ? -41.085 11.573 21.041 1.00 88.56 199 THR A O 1
ATOM 1557 N N . GLU A 1 200 ? -41.236 11.164 23.250 1.00 86.38 200 GLU A N 1
ATOM 1558 C CA . GLU A 1 200 ? -42.416 12.012 23.488 1.00 86.38 200 GLU A CA 1
ATOM 1559 C C . GLU A 1 200 ? -42.133 13.476 23.117 1.00 86.38 200 GLU A C 1
ATOM 1561 O O . GLU A 1 200 ? -42.891 14.126 22.394 1.00 86.38 200 GLU A O 1
ATOM 1566 N N . LYS A 1 201 ? -40.968 13.996 23.526 1.00 88.38 201 LYS A N 1
ATOM 1567 C CA . LYS A 1 201 ? -40.539 15.362 23.195 1.00 88.38 201 LYS A CA 1
ATOM 1568 C C . LYS A 1 201 ? -40.292 15.565 21.695 1.00 88.38 201 LYS A C 1
ATOM 1570 O O . LYS A 1 201 ? -40.492 16.677 21.201 1.00 88.38 201 LYS A O 1
ATOM 1575 N N . LEU A 1 202 ? -39.848 14.533 20.971 1.00 85.31 202 LEU A N 1
ATOM 1576 C CA . LEU A 1 202 ? -39.706 14.567 19.512 1.00 85.31 202 LEU A CA 1
ATOM 1577 C C . LEU A 1 202 ? -41.066 14.542 18.812 1.00 85.31 202 LEU A C 1
ATOM 1579 O O . LEU A 1 202 ? -41.283 15.344 17.906 1.00 85.31 202 LEU A O 1
ATOM 1583 N N . GLN A 1 203 ? -41.982 13.669 19.236 1.00 88.19 203 GLN A N 1
ATOM 1584 C CA . GLN A 1 203 ? -43.327 13.575 18.660 1.00 88.19 203 GLN A CA 1
ATOM 1585 C C . GLN A 1 203 ? -44.092 14.896 18.795 1.00 88.19 203 GLN A C 1
ATOM 1587 O O . GLN A 1 203 ? -44.651 15.381 17.813 1.00 88.19 203 GLN A O 1
ATOM 1592 N N . TRP A 1 204 ? -44.004 15.549 19.957 1.00 81.81 204 TRP A N 1
ATOM 1593 C CA . TRP A 1 204 ? -44.585 16.878 20.175 1.00 81.81 204 TRP A CA 1
ATOM 1594 C C . TRP A 1 204 ? -44.034 17.951 19.222 1.00 81.81 204 TRP A C 1
ATOM 1596 O O . TRP A 1 204 ? -44.752 18.863 18.822 1.00 81.81 204 TRP A O 1
ATOM 1606 N N . ARG A 1 205 ? -42.751 17.864 18.846 1.00 84.06 205 ARG A N 1
ATOM 1607 C CA . ARG A 1 205 ? -42.128 18.797 17.891 1.00 84.06 205 ARG A CA 1
ATOM 1608 C C . ARG A 1 205 ? -42.490 18.512 16.436 1.00 84.06 205 ARG A C 1
ATOM 1610 O O . ARG A 1 205 ? -42.330 19.406 15.620 1.00 84.06 205 ARG A O 1
ATOM 1617 N N . LEU A 1 206 ? -42.928 17.297 16.118 1.00 84.06 206 LEU A N 1
ATOM 1618 C CA . LEU A 1 206 ? -43.333 16.897 14.768 1.00 84.06 206 LEU A CA 1
ATOM 1619 C C . LEU A 1 206 ? -44.816 17.187 14.483 1.00 84.06 206 LEU A C 1
ATOM 1621 O O . LEU A 1 206 ? -45.199 17.266 13.322 1.00 84.06 206 LEU A O 1
ATOM 1625 N N . GLN A 1 207 ? -45.646 17.340 15.520 1.00 78.19 207 GLN A N 1
ATOM 1626 C CA . GLN A 1 207 ? -47.075 17.673 15.401 1.00 78.19 207 GLN A CA 1
ATOM 1627 C C . GLN A 1 207 ? -47.374 19.189 15.419 1.00 78.19 207 GLN A C 1
ATOM 1629 O O . GLN A 1 207 ? -48.543 19.569 15.355 1.00 78.19 207 GLN A O 1
ATOM 1634 N N . ARG A 1 208 ? -46.351 20.050 15.507 1.00 58.78 208 ARG A N 1
ATOM 1635 C CA . ARG A 1 208 ? -46.454 21.519 15.475 1.00 58.78 208 ARG A CA 1
ATOM 1636 C C . ARG A 1 208 ? -45.799 22.074 14.219 1.00 58.78 208 ARG A C 1
ATOM 1638 O O . ARG A 1 208 ? -46.350 23.061 13.688 1.00 58.78 208 ARG A O 1
#

Sequence (208 aa):
MPLTLCSLSIIHVLDLSQNNISGALPHCLNNITALSYELYNFTIADIFVQLVWKGVDIEFGRSIKHLRSIDISSNHLVSEIPENIARRTPLSAQLQSFNYSQYMGNLGLCGPPVTQKCPGAETTQDPGITSGNKSDCNTEGDNDGLIYLGFYASIVLGFLIGFWGVYGTLLLKSSWRYAYFQVLNDTKDWIYVTTALHTEKLQWRLQR

Secondary structure (DSSP, 8-state):
--GGGGG-TTEEEEE--SS--EEPPPGGGGG-HHHH---TT--TT---EEEEETTEEEEE-S--SS--EEE--SSEEEEEPPHHHHS-----TT-----GGGTTT-TEEESTTSSPPPTT---S---------------TTHHHHHHHHHHHHHHHHHHHHHHHHHHHHHHH-HHHHHHHHHHHHHHHHHHHHHHHHHHHHHHHHH--

Organism: Prunus dulcis (NCBI:txid3755)

Foldseek 3Di:
DDCVVLVPLQAQAAAQAQDADEEEDDPSVLRSVNLQDQPPDDDQPDDWHWHADNNDTDTDDRDPNQRHDAANEQYQYADEDRPRNQPGNDDDPPDPPSPVRSHYNHPRYADPPDPHHDPPPDDDDDDDDDDDDDPDPPPPCPVVVVVVVVVVVCVVVCCVCVVCVVVVVCVPDPVNVVVVVVVVVVVVVVCVVVVVVVVVVVVVVVVD

Radius of gyration: 29.89 Å; chains: 1; bounding box: 79×59×72 Å